Protein AF-A0A0Q4ET15-F1 (afdb_monomer)

Radius of gyration: 28.01 Å; Cα contacts (8 Å, |Δi|>4): 356; chains: 1; bounding box: 69×35×91 Å

pLDDT: mean 86.83, std 9.99, range [55.22, 97.38]

Nearest PDB structures (foldseek):
  7w5z-assembly1_h  TM=6.395E-01  e=3.425E-04  Tetrahymena thermophila

Foldseek 3Di:
DVQLVVQLVVVVVCLVLCDDPLVVVQVVCCVVVVDGDSVVSSVCSSCVRVVVVVVVVVVVVVVVVPPDDPVCPVVVVLVVLVVVLVVLLVLLVVLLVVLVVLVVVLVVDAAQDDDAAEAEAPDPCNVPPDFHKYKYWFWWDLVPKDWDWDDAPVDIDIWIKTFGHHNDPVGRARAEIEIDDPVRPPPNPGGDGDTAIAGKDWQPDDVVRVVVCVVVVHHHDPRHIYGYRHSCVVSVVSNSSSVVSNVVSVVSNVVSVVSVVVSVVVVVVVPDDPPCVVVVVVVPD

Structure (mmCIF, N/CA/C/O backbone):
data_AF-A0A0Q4ET15-F1
#
_entry.id   AF-A0A0Q4ET15-F1
#
loop_
_atom_site.group_PDB
_atom_site.id
_atom_site.type_symbol
_atom_site.label_atom_id
_atom_site.label_alt_id
_atom_site.label_comp_id
_atom_site.label_asym_id
_atom_site.label_entity_id
_atom_site.label_seq_id
_atom_site.pdbx_PDB_ins_code
_atom_site.Cartn_x
_atom_site.Cartn_y
_atom_site.Cartn_z
_atom_site.occupancy
_atom_site.B_iso_or_equiv
_atom_site.auth_seq_id
_atom_site.auth_comp_id
_atom_site.auth_asym_id
_atom_site.auth_atom_id
_atom_site.pdbx_PDB_model_num
ATOM 1 N N . MET A 1 1 ? 15.303 12.467 -16.051 1.00 73.75 1 MET A N 1
ATOM 2 C CA . MET A 1 1 ? 15.185 11.480 -14.955 1.00 73.75 1 MET A CA 1
ATOM 3 C C . MET A 1 1 ? 14.652 12.117 -13.681 1.00 73.75 1 MET A C 1
ATOM 5 O O . MET A 1 1 ? 13.665 11.605 -13.178 1.00 73.75 1 MET A O 1
ATOM 9 N N . LEU A 1 2 ? 15.195 13.257 -13.228 1.00 86.62 2 LEU A N 1
ATOM 10 C CA . LEU A 1 2 ? 14.681 13.975 -12.048 1.00 86.62 2 LEU A CA 1
ATOM 11 C C . LEU A 1 2 ? 13.168 14.273 -12.111 1.00 86.62 2 LEU A C 1
ATOM 13 O O . LEU A 1 2 ? 12.474 14.050 -11.132 1.00 86.62 2 LEU A O 1
ATOM 17 N N . TRP A 1 3 ? 12.646 14.686 -13.273 1.00 88.50 3 TRP A N 1
ATOM 18 C CA . TRP A 1 3 ? 11.208 14.942 -13.449 1.00 88.50 3 TRP A CA 1
ATOM 19 C C . TRP A 1 3 ? 10.331 13.719 -13.165 1.00 88.50 3 TRP A C 1
ATOM 21 O O . TRP A 1 3 ? 9.405 13.794 -12.371 1.00 88.50 3 TRP A O 1
ATOM 31 N N . VAL A 1 4 ? 10.643 12.578 -13.787 1.00 86.56 4 VAL A N 1
ATOM 32 C CA . VAL A 1 4 ? 9.876 11.338 -13.587 1.00 86.56 4 VAL A CA 1
ATOM 33 C C . VAL A 1 4 ? 9.949 10.906 -12.125 1.00 86.56 4 VAL A C 1
ATOM 35 O O . VAL A 1 4 ? 8.943 10.488 -11.571 1.00 86.56 4 VAL A O 1
ATOM 38 N N . LEU A 1 5 ? 11.111 11.062 -11.480 1.00 87.56 5 LEU A N 1
ATOM 39 C CA . LEU A 1 5 ? 11.251 10.794 -10.051 1.00 87.56 5 LEU A CA 1
ATOM 40 C C . LEU A 1 5 ? 10.344 11.707 -9.211 1.00 87.56 5 LEU A C 1
ATOM 42 O O . LEU A 1 5 ? 9.644 11.210 -8.337 1.00 87.56 5 LEU A O 1
ATOM 46 N N . ALA A 1 6 ? 10.317 13.009 -9.498 1.00 91.88 6 ALA A N 1
ATOM 47 C CA . ALA A 1 6 ? 9.463 13.965 -8.797 1.00 91.88 6 ALA A CA 1
ATOM 48 C C . ALA A 1 6 ? 7.968 13.646 -8.978 1.00 91.88 6 ALA A C 1
ATOM 50 O O . ALA A 1 6 ? 7.237 13.594 -7.994 1.00 91.88 6 ALA A O 1
ATOM 51 N N . VAL A 1 7 ? 7.532 13.351 -10.209 1.00 93.00 7 VAL A N 1
ATOM 52 C CA . V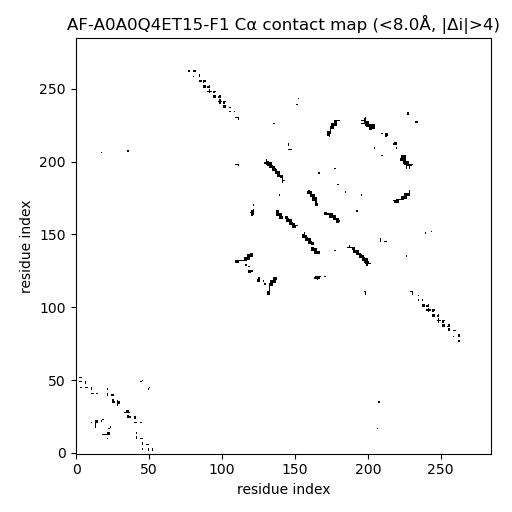AL A 1 7 ? 6.151 12.940 -10.520 1.00 93.00 7 VAL A CA 1
ATOM 53 C C . VAL A 1 7 ? 5.780 11.650 -9.784 1.00 93.00 7 VAL A C 1
ATOM 55 O O . VAL A 1 7 ? 4.716 11.575 -9.172 1.00 93.00 7 VAL A O 1
ATOM 58 N N . SER A 1 8 ? 6.665 10.651 -9.790 1.00 90.38 8 SER A N 1
ATOM 59 C CA . SER A 1 8 ? 6.452 9.397 -9.062 1.00 90.38 8 SER A CA 1
ATOM 60 C C . SER A 1 8 ? 6.332 9.615 -7.558 1.00 90.38 8 SER A C 1
ATOM 62 O O . SER A 1 8 ? 5.440 9.042 -6.944 1.00 90.38 8 SER A O 1
ATOM 64 N N . LEU A 1 9 ? 7.193 10.443 -6.957 1.00 93.31 9 LEU A N 1
ATOM 65 C CA . LEU A 1 9 ? 7.133 10.747 -5.524 1.00 93.31 9 LEU A CA 1
ATOM 66 C C . LEU A 1 9 ? 5.859 11.515 -5.157 1.00 93.31 9 LEU A C 1
ATOM 68 O O . LEU A 1 9 ? 5.243 11.212 -4.139 1.00 93.31 9 LEU A O 1
ATOM 72 N N . TYR A 1 10 ? 5.440 12.459 -6.000 1.00 96.06 10 TYR A N 1
ATOM 73 C CA . TYR A 1 10 ? 4.205 13.211 -5.801 1.00 96.06 10 TYR A CA 1
ATOM 74 C C . TYR A 1 10 ? 2.970 12.301 -5.818 1.00 96.06 10 TYR A C 1
ATOM 76 O O . TYR A 1 10 ? 2.193 12.296 -4.865 1.00 96.06 10 TYR A O 1
ATOM 84 N N . PHE A 1 11 ? 2.813 11.467 -6.851 1.00 96.06 11 PHE A N 1
ATOM 85 C CA . PHE A 1 11 ? 1.672 10.551 -6.914 1.00 96.06 11 PHE A CA 1
ATOM 86 C C . PHE A 1 11 ? 1.757 9.414 -5.900 1.00 96.06 11 PHE A C 1
ATOM 88 O O . PHE A 1 11 ? 0.724 8.873 -5.518 1.00 96.06 11 PHE A O 1
ATOM 95 N N . LEU A 1 12 ? 2.956 9.058 -5.433 1.00 92.12 12 LEU A N 1
ATOM 96 C CA . LEU A 1 12 ? 3.111 8.104 -4.339 1.00 92.12 12 LEU A CA 1
ATOM 97 C C . LEU A 1 12 ? 2.583 8.707 -3.034 1.00 92.12 12 LEU A C 1
ATOM 99 O O . LEU A 1 12 ? 1.894 8.023 -2.286 1.00 92.12 12 LEU A O 1
ATOM 103 N N . TRP A 1 13 ? 2.853 9.993 -2.795 1.00 93.69 13 TRP A N 1
ATOM 104 C CA . TRP A 1 13 ? 2.299 10.728 -1.661 1.00 93.69 13 TRP A CA 1
ATOM 105 C C . TRP A 1 13 ? 0.767 10.863 -1.741 1.00 93.69 13 TRP A C 1
ATOM 107 O O . TRP A 1 13 ? 0.096 10.579 -0.747 1.00 93.69 13 TRP A O 1
ATOM 117 N N . GLU A 1 14 ? 0.203 11.217 -2.908 1.00 94.00 14 GLU A N 1
ATOM 118 C CA . GLU A 1 14 ? -1.263 11.247 -3.102 1.00 94.00 14 GLU A CA 1
ATOM 119 C C . GLU A 1 14 ? -1.888 9.858 -2.905 1.00 94.00 14 GLU A C 1
ATOM 121 O O . GLU A 1 14 ? -2.959 9.743 -2.309 1.00 94.00 14 GLU A O 1
ATOM 126 N N . ALA A 1 15 ? -1.223 8.798 -3.381 1.00 90.06 15 ALA A N 1
ATOM 127 C CA . ALA A 1 15 ? -1.690 7.424 -3.227 1.00 90.06 15 ALA A CA 1
ATOM 128 C C . ALA A 1 15 ? -1.711 6.977 -1.761 1.00 90.06 15 ALA A C 1
ATOM 130 O O . ALA A 1 15 ? -2.674 6.338 -1.335 1.00 90.06 15 ALA A O 1
ATOM 131 N N . ASP A 1 16 ? -0.679 7.341 -0.996 1.00 87.25 16 ASP A N 1
ATOM 132 C CA . ASP A 1 16 ? -0.563 7.051 0.437 1.00 87.25 16 ASP A CA 1
ATOM 133 C C . ASP A 1 16 ? -1.649 7.766 1.257 1.00 87.25 16 ASP A C 1
ATOM 135 O O . ASP A 1 16 ? -2.298 7.157 2.106 1.00 87.25 16 ASP A O 1
ATOM 139 N N . HIS A 1 17 ? -1.923 9.036 0.947 1.00 86.19 17 HIS A N 1
ATOM 140 C CA . HIS A 1 17 ? -2.954 9.822 1.637 1.00 86.19 17 HIS A CA 1
ATOM 141 C C . HIS A 1 17 ? -4.360 9.605 1.070 1.00 86.19 17 HIS A C 1
ATOM 143 O O . HIS A 1 17 ? -5.339 10.054 1.668 1.00 86.19 17 HIS A O 1
ATOM 149 N N . TYR A 1 18 ? -4.464 8.910 -0.064 1.00 87.25 18 TYR A N 1
ATOM 150 C CA . TYR A 1 18 ? -5.691 8.711 -0.823 1.00 87.25 18 TYR A CA 1
ATOM 151 C C . TYR A 1 18 ? -6.414 10.043 -1.104 1.00 87.25 18 TYR A C 1
ATOM 153 O O . TYR A 1 18 ? -7.596 10.217 -0.797 1.00 87.25 18 TYR A O 1
ATOM 161 N N . THR A 1 19 ? -5.680 11.003 -1.674 1.00 90.31 19 THR A N 1
ATOM 162 C CA . THR A 1 19 ? -6.144 12.369 -1.978 1.00 90.31 19 THR A CA 1
ATOM 163 C C . THR A 1 19 ? -5.971 12.725 -3.459 1.00 90.31 19 THR A C 1
ATOM 165 O O . THR A 1 19 ? -5.421 11.952 -4.244 1.00 90.31 19 THR A O 1
ATOM 168 N N . GLY A 1 20 ? -6.475 13.901 -3.851 1.00 94.06 20 GLY A N 1
ATOM 169 C CA . GLY A 1 20 ? -6.159 14.530 -5.133 1.00 94.06 20 GLY A CA 1
ATOM 170 C C . GLY A 1 20 ? -6.628 13.750 -6.360 1.00 94.06 20 GLY A C 1
ATOM 171 O O . GLY A 1 20 ? -7.719 13.170 -6.380 1.00 94.06 20 GLY A O 1
ATOM 172 N N . LEU A 1 21 ? -5.796 13.762 -7.402 1.00 96.00 21 LEU A N 1
ATOM 173 C CA . LEU A 1 21 ? -6.112 13.126 -8.678 1.00 96.00 21 LEU A CA 1
ATOM 174 C C . LEU A 1 21 ? -6.050 11.599 -8.573 1.00 96.00 21 LEU A C 1
ATOM 176 O O . LEU A 1 21 ? -6.831 10.906 -9.228 1.00 96.00 21 LEU A O 1
ATOM 180 N N . TYR A 1 22 ? -5.167 11.072 -7.719 1.00 94.06 22 TYR A N 1
ATOM 181 C CA . TYR A 1 22 ? -5.129 9.645 -7.420 1.00 94.06 22 TYR A CA 1
ATOM 182 C C . TYR A 1 22 ? -6.462 9.145 -6.865 1.00 94.06 22 TYR A C 1
ATOM 184 O O . TYR A 1 22 ? -7.008 8.163 -7.373 1.00 94.06 22 TYR A O 1
ATOM 192 N N . ALA A 1 23 ? -6.994 9.831 -5.845 1.00 90.88 23 ALA A N 1
ATOM 193 C CA . ALA A 1 23 ? -8.290 9.497 -5.270 1.00 90.88 23 ALA A CA 1
ATOM 194 C C . ALA A 1 23 ? -9.366 9.532 -6.351 1.00 90.88 23 ALA A C 1
ATOM 196 O O . ALA A 1 23 ? -10.011 8.510 -6.553 1.00 90.88 23 ALA A O 1
ATOM 197 N N . PHE A 1 24 ? -9.466 10.637 -7.099 1.00 94.31 24 PHE A N 1
ATOM 198 C CA . PHE A 1 24 ? -10.449 10.821 -8.169 1.00 94.31 24 PHE A CA 1
ATOM 199 C C . PHE A 1 24 ? -10.455 9.673 -9.196 1.00 94.31 24 PHE A C 1
ATOM 201 O O . PHE A 1 24 ? -11.500 9.090 -9.481 1.00 94.31 24 PHE A O 1
ATOM 208 N N . LEU A 1 25 ? -9.289 9.290 -9.726 1.00 94.62 25 LEU A N 1
ATOM 209 C CA . LEU A 1 25 ? -9.206 8.183 -10.686 1.00 94.62 25 LEU A CA 1
ATOM 210 C C . LEU A 1 25 ? -9.512 6.827 -10.048 1.00 94.62 25 LEU A C 1
ATOM 212 O O . LEU A 1 25 ? -10.089 5.959 -10.702 1.00 94.62 25 LEU A O 1
ATOM 216 N N . ALA A 1 26 ? -9.131 6.628 -8.786 1.00 90.69 26 ALA A N 1
ATOM 217 C CA . ALA A 1 26 ? -9.459 5.411 -8.059 1.00 90.69 26 ALA A CA 1
ATOM 218 C C . ALA A 1 26 ? -10.975 5.265 -7.833 1.00 90.69 26 ALA A C 1
ATOM 220 O O . ALA A 1 26 ? -11.478 4.147 -7.929 1.00 90.69 26 ALA A O 1
ATOM 221 N N . GLU A 1 27 ? -11.704 6.356 -7.556 1.00 90.50 27 GLU A N 1
ATOM 222 C CA . GLU A 1 27 ? -13.178 6.324 -7.451 1.00 90.50 27 GLU A CA 1
ATOM 223 C C . GLU A 1 27 ? -13.800 6.048 -8.806 1.00 90.50 27 GLU A C 1
ATOM 225 O O . GLU A 1 27 ? -14.611 5.137 -8.913 1.00 90.50 27 GLU A O 1
ATOM 230 N N . TRP A 1 28 ? -13.357 6.758 -9.844 1.00 93.38 28 TRP A N 1
ATOM 231 C CA . TRP A 1 28 ? -13.864 6.535 -11.191 1.00 93.38 28 TRP A CA 1
ATOM 232 C C . TRP A 1 28 ? -13.685 5.072 -11.631 1.00 93.38 28 TRP A C 1
ATOM 234 O O . TRP A 1 28 ? -14.624 4.453 -12.125 1.00 93.38 28 TRP A O 1
ATOM 244 N N . GLN A 1 29 ? -12.515 4.468 -11.387 1.00 91.44 29 GLN A N 1
ATOM 245 C CA . GLN A 1 29 ? -12.303 3.042 -11.659 1.00 91.44 29 GLN A CA 1
ATOM 246 C C . GLN A 1 29 ? -13.238 2.149 -10.847 1.00 91.44 29 GLN A C 1
ATOM 248 O O . GLN A 1 29 ? -13.771 1.182 -11.381 1.00 91.44 29 GLN A O 1
ATOM 253 N N . PHE A 1 30 ? -13.430 2.451 -9.564 1.00 85.31 30 PHE A N 1
ATOM 254 C CA . PHE A 1 30 ? -14.305 1.659 -8.712 1.00 85.31 30 PHE A CA 1
ATOM 255 C C . PHE A 1 30 ? -15.762 1.727 -9.184 1.00 85.31 30 PHE A C 1
ATOM 257 O O . PHE A 1 30 ? -16.419 0.694 -9.259 1.00 85.31 30 PHE A O 1
ATOM 264 N N . GLU A 1 31 ? -16.244 2.909 -9.562 1.00 87.56 31 GLU A N 1
ATOM 265 C CA . GLU A 1 31 ? -17.599 3.116 -10.080 1.00 87.56 31 GLU A CA 1
ATOM 266 C C . GLU A 1 31 ? -17.820 2.410 -11.421 1.00 87.56 31 GLU A C 1
ATOM 268 O O . GLU A 1 31 ? -18.850 1.768 -11.612 1.00 87.56 31 GLU A O 1
ATOM 273 N N . GLN A 1 32 ? -16.848 2.475 -12.336 1.00 93.44 32 GLN A N 1
ATOM 274 C CA . GLN A 1 32 ? -16.996 1.904 -13.679 1.00 93.44 32 GLN A CA 1
ATOM 275 C C . GLN A 1 32 ? -16.680 0.405 -13.747 1.00 93.44 32 GLN A C 1
ATOM 277 O O . GLN A 1 32 ? -17.307 -0.331 -14.504 1.00 93.44 32 GLN A O 1
ATOM 282 N N . LEU A 1 33 ? -15.698 -0.070 -12.977 1.00 89.00 33 LEU A N 1
ATOM 283 C CA . LEU A 1 33 ? -15.166 -1.436 -13.079 1.00 89.00 33 LEU A CA 1
ATOM 284 C C . LEU A 1 33 ? -15.566 -2.324 -11.895 1.00 89.00 33 LEU A C 1
ATOM 286 O O . LEU A 1 33 ? -15.235 -3.512 -11.882 1.00 89.00 33 LEU A O 1
ATOM 290 N N . SER A 1 34 ? -16.221 -1.759 -10.872 1.00 81.62 34 SER A N 1
ATOM 291 C CA . SER A 1 34 ? -16.494 -2.418 -9.579 1.00 81.62 34 SER A CA 1
ATOM 292 C C . SER A 1 34 ? -15.235 -2.933 -8.860 1.00 81.62 34 SER A C 1
ATOM 294 O O . SER A 1 34 ? -15.321 -3.673 -7.881 1.00 81.62 34 SER A O 1
ATOM 296 N N . HIS A 1 35 ? -14.050 -2.562 -9.351 1.00 79.62 35 HIS A N 1
ATOM 297 C CA . HIS A 1 35 ? -12.749 -3.038 -8.900 1.00 79.62 35 HIS A CA 1
ATOM 298 C C . HIS A 1 35 ? -11.761 -1.878 -8.877 1.00 79.62 35 HIS A C 1
ATOM 300 O O . HIS A 1 35 ? -11.775 -1.000 -9.736 1.00 79.62 35 HIS A O 1
ATOM 306 N N . TYR A 1 36 ? -10.869 -1.902 -7.893 1.00 81.50 36 TYR A N 1
ATOM 307 C CA . TYR A 1 36 ? -9.827 -0.900 -7.720 1.00 81.50 36 TYR A CA 1
ATOM 308 C C . TYR A 1 36 ? -8.457 -1.511 -8.023 1.00 81.50 36 TYR A C 1
ATOM 310 O O . TYR A 1 36 ? -8.071 -2.508 -7.408 1.00 81.50 36 TYR A O 1
ATOM 318 N N . PHE A 1 37 ? -7.711 -0.888 -8.943 1.00 85.75 37 PHE A N 1
ATOM 319 C CA . PHE A 1 37 ? -6.380 -1.328 -9.364 1.00 85.75 37 PHE A CA 1
ATOM 320 C C . PHE A 1 37 ? -5.310 -0.282 -8.996 1.00 85.75 37 PHE A C 1
ATOM 322 O O . PHE A 1 37 ? -4.855 0.457 -9.869 1.00 85.75 37 PHE A O 1
ATOM 329 N N . PRO A 1 38 ? -4.849 -0.227 -7.728 1.00 86.12 38 PRO A N 1
ATOM 330 C CA . PRO A 1 38 ? -3.946 0.822 -7.239 1.00 86.12 38 PRO A CA 1
ATOM 331 C C . PRO A 1 38 ? -2.698 1.022 -8.107 1.00 86.12 38 PRO A C 1
ATOM 333 O O . PRO A 1 38 ? -2.330 2.144 -8.447 1.00 86.12 38 PRO A O 1
ATOM 336 N N . ILE A 1 39 ? -2.068 -0.087 -8.508 1.00 87.38 39 ILE A N 1
ATOM 337 C CA . ILE A 1 39 ? -0.846 -0.074 -9.320 1.00 87.38 39 ILE A CA 1
ATOM 338 C C . ILE A 1 39 ? -1.122 0.513 -10.705 1.00 87.38 39 ILE A C 1
ATOM 340 O O . ILE A 1 39 ? -0.314 1.289 -11.206 1.00 87.38 39 ILE A O 1
ATOM 344 N N . LEU A 1 40 ? -2.260 0.168 -11.314 1.00 87.75 40 LEU A N 1
ATOM 345 C CA . LEU A 1 40 ? -2.636 0.683 -12.626 1.00 87.75 40 LEU A CA 1
ATOM 346 C C . LEU A 1 40 ? -2.904 2.187 -12.557 1.00 87.75 40 LEU A C 1
ATOM 348 O O . LEU A 1 40 ? -2.383 2.923 -13.388 1.00 87.75 40 LEU A O 1
ATOM 352 N N . THR A 1 41 ? -3.648 2.649 -11.549 1.00 92.38 41 THR A N 1
ATOM 353 C CA . THR A 1 41 ? -3.923 4.080 -11.338 1.00 92.38 41 THR A CA 1
ATOM 354 C C . THR A 1 41 ? -2.634 4.869 -11.161 1.00 92.38 41 THR A C 1
ATOM 356 O O . THR A 1 41 ? -2.411 5.859 -11.856 1.00 92.38 41 THR A O 1
ATOM 359 N N . PHE A 1 42 ? -1.743 4.391 -10.288 1.00 93.25 42 PHE A N 1
ATOM 360 C CA . PHE A 1 42 ? -0.434 5.002 -10.085 1.00 93.25 42 PHE A CA 1
ATOM 361 C C . PHE A 1 42 ? 0.392 5.020 -11.380 1.00 93.25 42 PHE A C 1
ATOM 363 O O . PHE A 1 42 ? 0.912 6.063 -11.769 1.00 93.25 42 PHE A O 1
ATOM 370 N N . ALA A 1 43 ? 0.482 3.889 -12.088 1.00 90.25 43 ALA A N 1
ATOM 371 C CA . ALA A 1 43 ? 1.252 3.784 -13.323 1.00 90.25 43 ALA A CA 1
ATOM 372 C C . ALA A 1 43 ? 0.704 4.697 -14.427 1.00 90.25 43 ALA A C 1
ATOM 374 O O . ALA A 1 43 ? 1.485 5.372 -15.093 1.00 90.25 43 ALA A O 1
ATOM 375 N N . MET A 1 44 ? -0.619 4.766 -14.602 1.00 93.75 44 MET A N 1
ATOM 376 C CA . MET A 1 44 ? -1.258 5.663 -15.567 1.00 93.75 44 MET A CA 1
ATOM 377 C C . MET A 1 44 ? -0.926 7.125 -15.282 1.00 93.75 44 MET A C 1
ATOM 379 O O . MET A 1 44 ? -0.584 7.856 -16.207 1.00 93.75 44 MET A O 1
ATOM 383 N N . LEU A 1 45 ? -0.968 7.543 -14.015 1.00 95.19 45 LEU A N 1
ATOM 384 C CA . LEU A 1 45 ? -0.608 8.902 -13.615 1.00 95.19 45 LEU A CA 1
ATOM 385 C C . LEU A 1 45 ? 0.874 9.192 -13.864 1.00 95.19 45 LEU A C 1
ATOM 387 O O . LEU A 1 45 ? 1.221 10.177 -14.516 1.00 95.19 45 LEU A O 1
ATOM 391 N N . VAL A 1 46 ? 1.764 8.301 -13.432 1.00 92.69 46 VAL A N 1
ATOM 392 C CA . VAL A 1 46 ? 3.207 8.475 -13.640 1.00 92.69 46 VAL A CA 1
ATOM 393 C C . VAL A 1 46 ? 3.567 8.488 -15.125 1.00 92.69 46 VAL A C 1
ATOM 395 O O . VAL A 1 46 ? 4.387 9.300 -15.545 1.00 92.69 46 VAL A O 1
ATOM 398 N N . ILE A 1 47 ? 2.953 7.637 -15.947 1.00 90.62 47 ILE A N 1
ATOM 399 C CA . ILE A 1 47 ? 3.184 7.622 -17.396 1.00 90.62 47 ILE A CA 1
ATOM 400 C C . ILE A 1 47 ? 2.580 8.871 -18.044 1.00 90.62 47 ILE A C 1
ATOM 402 O O . ILE A 1 47 ? 3.262 9.541 -18.819 1.00 90.62 47 ILE A O 1
ATOM 406 N N . GLY A 1 48 ? 1.340 9.227 -17.709 1.00 94.31 48 GLY A N 1
ATOM 407 C CA . GLY A 1 48 ? 0.641 10.382 -18.272 1.00 94.31 48 GLY A CA 1
ATOM 408 C C . GLY A 1 48 ? 1.381 11.695 -18.025 1.00 94.31 48 GLY A C 1
ATOM 409 O O . GLY A 1 48 ? 1.614 12.452 -18.961 1.00 94.31 48 GLY A O 1
ATOM 410 N N . PHE A 1 49 ? 1.847 11.924 -16.797 1.00 94.56 49 PHE A N 1
ATOM 411 C CA . PHE A 1 49 ? 2.539 13.163 -16.415 1.00 94.56 49 PHE A CA 1
ATOM 412 C C . PHE A 1 49 ? 4.071 13.085 -16.548 1.00 94.56 49 PHE A C 1
ATOM 414 O O . PHE A 1 49 ? 4.753 14.106 -16.667 1.00 94.56 49 PHE A O 1
ATOM 421 N N . GLY A 1 50 ? 4.646 11.882 -16.557 1.00 89.62 50 GLY A N 1
ATOM 422 C CA . GLY A 1 50 ? 6.079 11.664 -16.766 1.00 89.62 50 GLY A CA 1
ATOM 423 C C . GLY A 1 50 ? 6.485 11.638 -18.242 1.00 89.62 50 GLY A C 1
ATOM 424 O O . GLY A 1 50 ? 7.606 12.035 -18.578 1.00 89.62 50 GLY A O 1
ATOM 425 N N . SER A 1 51 ? 5.588 11.203 -19.136 1.00 89.19 51 SER A N 1
ATOM 426 C CA . SER A 1 51 ? 5.879 11.045 -20.567 1.00 89.19 51 SER A CA 1
ATOM 427 C C . SER A 1 51 ? 6.161 12.347 -21.325 1.00 89.19 51 SER A C 1
ATOM 429 O O . SER A 1 51 ? 7.088 12.313 -22.139 1.00 89.19 51 SER A O 1
ATOM 431 N N . PRO A 1 52 ? 5.509 13.505 -21.068 1.00 89.75 52 PRO A N 1
ATOM 432 C CA . PRO A 1 52 ? 5.763 14.716 -21.850 1.00 89.75 52 PRO A CA 1
ATOM 433 C C . PRO A 1 52 ? 7.211 15.197 -21.716 1.00 89.75 52 PRO A C 1
ATOM 435 O O . PRO A 1 52 ? 7.860 15.527 -22.707 1.00 89.75 52 PRO A O 1
ATOM 438 N N . ALA A 1 53 ? 7.772 15.140 -20.504 1.00 84.12 53 ALA A N 1
ATOM 439 C CA . ALA A 1 53 ? 9.169 15.496 -20.267 1.00 84.12 53 ALA A CA 1
ATOM 440 C C . ALA A 1 53 ? 10.140 14.516 -20.943 1.00 84.12 53 ALA A C 1
ATOM 442 O O . ALA A 1 53 ? 11.159 14.925 -21.499 1.00 84.12 53 ALA A O 1
ATOM 443 N N . ALA A 1 54 ? 9.831 13.216 -20.922 1.00 80.62 54 ALA A N 1
ATOM 444 C CA . ALA A 1 54 ? 10.636 12.215 -21.616 1.00 80.62 54 ALA A CA 1
ATOM 445 C C . ALA A 1 54 ? 10.589 12.411 -23.142 1.00 80.62 54 ALA A C 1
ATOM 447 O O . ALA A 1 54 ? 11.618 12.292 -23.813 1.00 80.62 54 ALA A O 1
ATOM 448 N N . TRP A 1 55 ? 9.417 12.755 -23.678 1.00 87.12 55 TRP A N 1
ATOM 449 C CA . TRP A 1 55 ? 9.212 13.036 -25.093 1.00 87.12 55 TRP A CA 1
ATOM 450 C C . TRP A 1 55 ? 9.973 14.289 -25.542 1.00 87.12 55 TRP A C 1
ATOM 452 O O . TRP A 1 55 ? 10.739 14.205 -26.499 1.00 87.12 55 TRP A O 1
ATOM 462 N N . LEU A 1 56 ? 9.884 15.399 -24.800 1.00 85.31 56 LEU A N 1
ATOM 463 C CA . LEU A 1 56 ? 10.643 16.633 -25.059 1.00 85.31 56 LEU A CA 1
ATOM 464 C C . LEU A 1 56 ? 12.162 16.398 -25.079 1.00 85.31 56 LEU A C 1
ATOM 466 O O . LEU A 1 56 ? 12.862 16.870 -25.976 1.00 85.31 56 LEU A O 1
ATOM 470 N N . LEU A 1 57 ? 12.684 15.615 -24.128 1.00 82.00 57 LEU A N 1
ATOM 471 C CA . LEU A 1 57 ? 14.107 15.259 -24.093 1.00 82.00 57 LEU A CA 1
ATOM 472 C C . LEU A 1 57 ? 14.518 14.397 -25.293 1.00 82.00 57 LEU A C 1
ATOM 474 O O . LEU A 1 57 ? 15.626 14.543 -25.812 1.00 82.00 57 LEU A O 1
ATOM 478 N N . LYS A 1 58 ? 13.640 13.496 -25.744 1.00 81.00 58 LYS A N 1
ATOM 479 C CA . LYS A 1 58 ? 13.887 12.652 -26.918 1.00 81.00 58 LYS A CA 1
ATOM 480 C C . LYS A 1 58 ? 13.807 13.454 -28.218 1.00 81.00 58 LYS A C 1
ATOM 482 O O . LYS A 1 58 ? 14.607 13.201 -29.113 1.00 81.00 58 LYS A O 1
ATOM 487 N N . ALA A 1 59 ? 12.890 14.416 -28.305 1.00 82.44 59 ALA A N 1
ATOM 488 C CA . ALA A 1 59 ? 12.748 15.316 -29.445 1.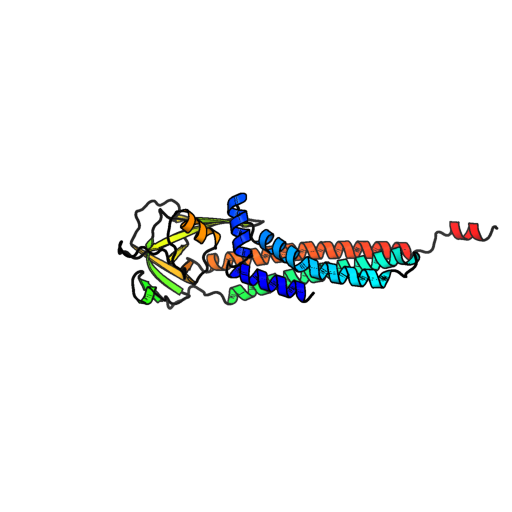00 82.44 59 ALA A CA 1
ATOM 489 C C . ALA A 1 59 ? 14.006 16.175 -29.633 1.00 8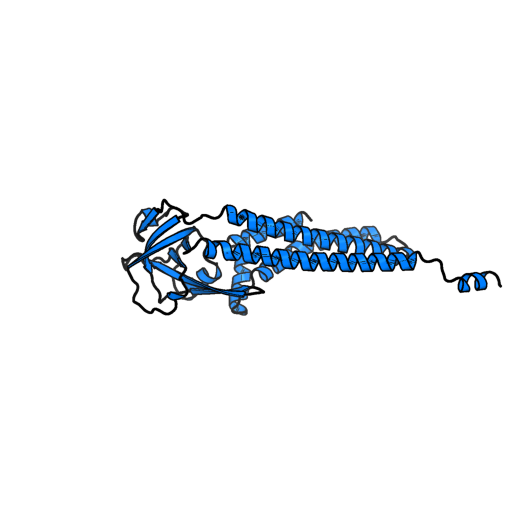2.44 59 ALA A C 1
ATOM 491 O O . ALA A 1 59 ? 14.556 16.196 -30.730 1.00 82.44 59 ALA A O 1
ATOM 492 N N . ARG A 1 60 ? 14.541 16.766 -28.552 1.00 81.56 60 ARG A N 1
ATOM 493 C CA . ARG A 1 60 ? 15.814 17.511 -28.600 1.00 81.56 60 ARG A CA 1
ATOM 494 C C . ARG A 1 60 ? 16.977 16.647 -29.091 1.00 81.56 60 ARG A C 1
ATOM 496 O O . ARG A 1 60 ? 17.645 17.000 -30.048 1.00 81.56 60 ARG A O 1
ATOM 503 N N . ARG A 1 61 ? 17.140 15.449 -28.522 1.00 78.56 61 ARG A N 1
ATOM 504 C CA . ARG A 1 61 ? 18.206 14.517 -28.937 1.00 78.56 61 ARG A CA 1
ATOM 505 C C . ARG A 1 61 ? 18.082 14.024 -30.380 1.00 78.56 61 ARG A C 1
ATOM 507 O O . ARG A 1 61 ? 19.074 13.571 -30.938 1.00 78.56 61 ARG A O 1
ATOM 514 N N . ARG A 1 62 ? 16.869 14.004 -30.944 1.00 76.44 62 ARG A N 1
ATOM 515 C CA . ARG A 1 62 ? 16.650 13.665 -32.357 1.00 76.44 62 ARG A CA 1
ATOM 516 C C . ARG A 1 62 ? 17.030 14.820 -33.272 1.00 76.44 62 ARG A C 1
ATOM 518 O O . ARG A 1 62 ? 17.630 14.549 -34.301 1.00 76.44 62 ARG A O 1
ATOM 525 N N . ALA A 1 63 ? 16.713 16.056 -32.890 1.00 76.12 63 ALA A N 1
ATOM 526 C CA . ALA A 1 63 ? 17.117 17.240 -33.644 1.00 76.12 63 ALA A CA 1
ATOM 527 C C . ALA A 1 63 ? 18.648 17.328 -33.768 1.00 76.12 63 ALA A C 1
ATOM 529 O O . ALA A 1 63 ? 19.154 17.571 -34.854 1.00 76.12 63 ALA A O 1
ATOM 530 N N . ASP A 1 64 ? 19.377 16.985 -32.703 1.00 72.75 64 ASP A N 1
ATOM 531 C CA . ASP A 1 64 ? 20.848 16.991 -32.699 1.00 72.75 64 ASP A CA 1
ATOM 532 C C . ASP A 1 64 ? 21.493 15.831 -33.498 1.00 72.75 64 ASP A C 1
ATOM 534 O O . ASP A 1 64 ? 22.715 15.747 -33.588 1.00 72.75 64 ASP A O 1
ATOM 538 N N . ARG A 1 65 ? 20.707 14.882 -34.034 1.00 65.94 65 ARG A N 1
ATOM 539 C CA . ARG A 1 65 ? 21.197 13.628 -34.654 1.00 65.94 65 ARG A CA 1
ATOM 540 C C . ARG A 1 65 ? 21.040 13.549 -36.176 1.00 65.94 65 ARG A C 1
ATOM 542 O O . ARG A 1 65 ? 21.330 12.494 -36.733 1.00 65.94 65 ARG A O 1
ATOM 549 N N . VAL A 1 66 ? 20.561 14.604 -36.833 1.00 63.47 66 VAL A N 1
ATOM 550 C CA . VAL A 1 66 ? 20.146 14.578 -38.250 1.00 63.47 66 VAL A CA 1
ATOM 551 C C . VAL A 1 66 ? 21.315 14.400 -39.247 1.00 63.47 66 VAL A C 1
ATOM 553 O O . VAL A 1 66 ? 21.065 13.982 -40.370 1.00 63.47 66 VAL A O 1
ATOM 556 N N . ASP A 1 67 ? 22.579 14.559 -38.836 1.00 60.97 67 ASP A N 1
ATOM 557 C CA . ASP A 1 67 ? 23.729 14.646 -39.764 1.00 60.97 67 ASP A CA 1
ATOM 558 C C . ASP A 1 67 ? 24.677 13.419 -39.827 1.00 60.97 67 ASP A C 1
ATOM 560 O O . ASP A 1 67 ? 25.857 13.574 -40.140 1.00 60.97 67 ASP A O 1
ATOM 564 N N . LEU A 1 68 ? 24.235 12.187 -39.526 1.00 58.91 68 LEU A N 1
ATOM 565 C CA . LEU A 1 68 ? 25.143 11.015 -39.476 1.00 58.91 68 LEU A CA 1
ATOM 566 C C . LEU A 1 68 ? 24.837 9.937 -40.551 1.00 58.91 68 LEU A C 1
ATOM 568 O O . LEU A 1 68 ? 23.688 9.508 -40.648 1.00 58.91 68 LEU A O 1
ATOM 572 N N . PRO A 1 69 ? 25.840 9.469 -41.337 1.00 57.34 69 PRO A N 1
ATOM 573 C CA . PRO A 1 69 ? 25.660 8.584 -42.506 1.00 57.34 69 PRO A CA 1
ATOM 574 C C . PRO A 1 69 ? 25.338 7.106 -42.179 1.00 57.34 69 PRO A C 1
ATOM 576 O O . PRO A 1 69 ? 25.705 6.594 -41.128 1.00 57.34 69 PRO A O 1
ATOM 579 N N . ASP A 1 70 ? 24.729 6.376 -43.124 1.00 59.84 70 ASP A N 1
ATOM 580 C CA . ASP A 1 70 ? 24.099 5.041 -42.966 1.00 59.84 70 ASP A CA 1
ATOM 581 C C . ASP A 1 70 ? 24.950 3.892 -42.373 1.00 59.84 70 ASP A C 1
ATOM 583 O O . ASP A 1 70 ? 24.389 2.941 -41.822 1.00 59.84 70 ASP A O 1
ATOM 587 N N . ARG A 1 71 ? 26.294 3.974 -42.367 1.00 55.22 71 ARG A N 1
ATOM 588 C CA . ARG A 1 71 ? 27.146 3.023 -41.607 1.00 55.22 71 ARG A CA 1
ATOM 589 C C . ARG A 1 71 ? 26.879 3.065 -40.090 1.00 55.22 71 ARG A C 1
ATOM 591 O O . ARG A 1 71 ? 27.207 2.116 -39.388 1.00 55.22 71 ARG A O 1
ATOM 598 N N . TYR A 1 72 ? 26.201 4.105 -39.600 1.00 60.25 72 TYR A N 1
ATOM 599 C CA . TYR A 1 72 ? 25.740 4.237 -38.217 1.00 60.25 72 TYR A CA 1
ATOM 600 C C . TYR A 1 72 ? 24.576 3.312 -37.828 1.00 60.25 72 TYR A C 1
ATOM 602 O O . TYR A 1 72 ? 24.251 3.256 -36.644 1.00 60.25 72 TYR A O 1
ATOM 610 N N . GLY A 1 73 ? 23.921 2.598 -38.752 1.00 68.81 73 GLY A N 1
ATOM 611 C CA . GLY A 1 73 ? 22.730 1.797 -38.427 1.00 68.81 73 GLY A CA 1
ATOM 612 C C . GLY A 1 73 ? 22.984 0.695 -37.388 1.00 68.81 73 GLY A C 1
ATOM 613 O O . GLY A 1 73 ? 22.234 0.565 -36.414 1.00 68.81 73 GLY A O 1
ATOM 614 N N . LEU A 1 74 ? 24.077 -0.056 -37.552 1.00 71.50 74 LEU A N 1
ATOM 615 C CA . LEU A 1 74 ? 24.435 -1.174 -36.672 1.00 71.50 74 LEU A CA 1
ATOM 616 C C . LEU A 1 74 ? 24.999 -0.672 -35.331 1.00 71.50 74 LEU A C 1
ATOM 618 O O . LEU A 1 74 ? 24.536 -1.093 -34.270 1.00 71.50 74 LEU A O 1
ATOM 622 N N . ASP A 1 75 ? 25.864 0.344 -35.354 1.00 75.69 75 ASP A N 1
ATOM 623 C CA . ASP A 1 75 ? 26.376 1.016 -34.149 1.00 75.69 75 ASP A CA 1
ATOM 624 C C . ASP A 1 75 ? 25.268 1.716 -33.341 1.00 75.69 75 ASP A C 1
ATOM 626 O O . ASP A 1 75 ? 25.242 1.695 -32.100 1.00 75.69 75 ASP A O 1
ATOM 630 N N . ALA A 1 76 ? 24.287 2.314 -34.020 1.00 74.88 76 ALA A N 1
ATOM 631 C CA . ALA A 1 76 ? 23.106 2.889 -33.387 1.00 74.88 76 ALA A CA 1
ATOM 632 C C . ALA A 1 76 ? 22.234 1.801 -32.744 1.00 74.88 76 ALA A C 1
ATOM 634 O O . ALA A 1 76 ? 21.719 2.008 -31.639 1.00 74.88 76 ALA A O 1
ATOM 635 N N . ALA A 1 77 ? 22.096 0.633 -33.377 1.00 75.50 77 ALA A N 1
ATOM 636 C CA . ALA A 1 77 ? 21.373 -0.505 -32.815 1.00 75.50 77 ALA A CA 1
ATOM 637 C C . ALA A 1 77 ? 22.091 -1.097 -31.588 1.00 75.50 77 ALA A C 1
ATOM 639 O O . ALA A 1 77 ? 21.451 -1.337 -30.556 1.00 75.50 77 ALA A O 1
ATOM 640 N N . VAL A 1 78 ? 23.419 -1.251 -31.642 1.00 80.50 78 VAL A N 1
ATOM 641 C CA . VAL A 1 78 ? 24.242 -1.729 -30.518 1.00 80.50 78 VAL A CA 1
ATOM 642 C C . VAL A 1 78 ? 24.185 -0.743 -29.352 1.00 80.50 78 VAL A C 1
ATOM 644 O O . VAL A 1 78 ? 23.873 -1.136 -28.225 1.00 80.50 78 VAL A O 1
ATOM 647 N N . SER A 1 79 ? 24.390 0.553 -29.596 1.00 80.56 79 SER A N 1
ATOM 648 C CA . SER A 1 79 ? 24.334 1.581 -28.545 1.00 80.56 79 SER A CA 1
ATOM 649 C C . SER A 1 79 ? 22.939 1.713 -27.920 1.00 80.56 79 SER A C 1
ATOM 651 O O . SER A 1 79 ? 22.811 1.847 -26.697 1.00 80.56 79 SER A O 1
ATOM 653 N N . THR A 1 80 ? 21.876 1.606 -28.722 1.00 81.25 80 THR A N 1
ATOM 654 C CA . THR A 1 80 ? 20.491 1.579 -28.224 1.00 81.25 80 THR A CA 1
ATOM 655 C C . THR A 1 80 ? 20.247 0.345 -27.362 1.00 81.25 80 THR A C 1
ATOM 657 O O . THR A 1 80 ? 19.695 0.464 -26.267 1.00 81.25 80 THR A O 1
ATOM 660 N N . SER A 1 81 ? 20.741 -0.817 -27.787 1.00 85.00 81 SER A N 1
ATOM 661 C CA . SER A 1 81 ? 20.651 -2.061 -27.020 1.00 85.00 81 SER A CA 1
ATOM 662 C C . SER A 1 81 ? 21.424 -1.983 -25.702 1.00 85.00 81 SER A C 1
ATOM 664 O O . SER A 1 81 ? 20.907 -2.379 -24.657 1.00 85.00 81 SER A O 1
ATOM 666 N N . MET A 1 82 ? 22.625 -1.396 -25.697 1.00 86.38 82 MET A N 1
ATOM 667 C CA . MET A 1 82 ? 23.403 -1.171 -24.475 1.00 86.38 82 MET A CA 1
ATOM 668 C C . MET A 1 82 ? 22.681 -0.240 -23.497 1.00 86.38 82 MET A C 1
ATOM 670 O O . MET A 1 82 ? 22.682 -0.507 -22.292 1.00 86.38 82 MET A O 1
ATOM 674 N N . ASN A 1 83 ? 22.052 0.825 -23.999 1.00 85.19 83 ASN A N 1
ATOM 675 C CA . ASN A 1 83 ? 21.265 1.747 -23.183 1.00 85.19 83 ASN A CA 1
ATOM 676 C C . ASN A 1 83 ? 20.001 1.085 -22.631 1.00 85.19 83 ASN A C 1
ATOM 678 O O . ASN A 1 83 ? 19.704 1.257 -21.450 1.00 85.19 83 ASN A O 1
ATOM 682 N N . PHE A 1 84 ? 19.295 0.290 -23.440 1.00 86.62 84 PHE A N 1
ATOM 683 C CA . PHE A 1 84 ? 18.125 -0.460 -22.985 1.00 86.62 84 PHE A CA 1
ATOM 684 C C . PHE A 1 84 ? 18.506 -1.475 -21.899 1.00 86.62 84 PHE A C 1
ATOM 686 O O . PHE A 1 84 ? 17.895 -1.486 -20.835 1.00 86.62 84 PHE A O 1
ATOM 693 N N . ARG A 1 85 ? 19.608 -2.213 -22.079 1.00 90.25 85 ARG A N 1
ATOM 694 C CA . ARG A 1 85 ? 20.154 -3.118 -21.056 1.00 90.25 85 ARG A CA 1
ATOM 695 C C . ARG A 1 85 ? 20.480 -2.385 -19.752 1.00 90.25 85 ARG A C 1
ATOM 697 O O . ARG A 1 85 ? 20.125 -2.857 -18.675 1.00 90.25 85 ARG A O 1
ATOM 704 N N . ARG A 1 86 ? 21.163 -1.234 -19.828 1.00 89.94 86 ARG A N 1
ATOM 705 C CA . ARG A 1 86 ? 21.457 -0.400 -18.646 1.00 89.94 86 ARG A CA 1
ATOM 706 C C . ARG A 1 86 ? 20.171 0.057 -17.961 1.00 89.94 86 ARG A C 1
ATOM 708 O O . ARG A 1 86 ? 20.110 0.023 -16.738 1.00 89.94 86 ARG A O 1
ATOM 715 N N . ALA A 1 87 ? 19.152 0.436 -18.732 1.00 87.56 87 ALA A N 1
ATOM 716 C CA . ALA A 1 87 ? 17.849 0.810 -18.197 1.00 87.56 87 ALA A CA 1
ATOM 717 C C . ALA A 1 87 ? 17.159 -0.367 -17.491 1.00 87.56 87 ALA A C 1
ATOM 719 O O . ALA A 1 87 ? 16.652 -0.176 -16.393 1.00 87.56 87 ALA A O 1
ATOM 720 N N . LEU A 1 88 ? 17.204 -1.581 -18.054 1.00 89.75 88 LEU A N 1
ATOM 721 C CA . LEU A 1 88 ? 16.654 -2.778 -17.411 1.00 89.75 88 LEU A CA 1
ATOM 722 C C . LEU A 1 88 ? 17.377 -3.115 -16.101 1.00 89.75 88 LEU A C 1
ATOM 724 O O . LEU A 1 88 ? 16.716 -3.353 -15.095 1.00 89.75 88 LEU A O 1
ATOM 728 N N . PHE A 1 89 ? 18.714 -3.083 -16.068 1.00 93.50 89 PHE A N 1
ATOM 729 C CA . PHE A 1 89 ? 19.457 -3.306 -14.820 1.00 93.50 89 PHE A CA 1
ATOM 730 C C . PHE A 1 89 ? 19.206 -2.209 -13.786 1.00 93.50 89 PHE A C 1
ATOM 732 O O . PHE A 1 89 ? 19.041 -2.516 -12.608 1.00 93.50 89 PHE A O 1
ATOM 739 N N . ALA A 1 90 ? 19.138 -0.944 -14.207 1.00 88.31 90 ALA A N 1
ATOM 740 C CA . ALA A 1 90 ? 18.791 0.159 -13.318 1.00 88.31 90 ALA A CA 1
ATOM 741 C C . ALA A 1 90 ? 17.368 0.001 -12.760 1.00 88.31 90 ALA A C 1
ATOM 743 O O . ALA A 1 90 ? 17.148 0.222 -11.572 1.00 88.31 90 ALA A O 1
ATOM 744 N N . PHE A 1 91 ? 16.417 -0.435 -13.589 1.00 87.94 91 PHE A N 1
ATOM 745 C CA . PHE A 1 91 ? 15.044 -0.703 -13.172 1.00 87.94 91 PHE A CA 1
ATOM 746 C C . PHE A 1 91 ? 14.971 -1.878 -12.189 1.00 87.94 91 PHE A C 1
ATOM 748 O O . PHE A 1 91 ? 14.382 -1.737 -11.121 1.00 87.94 91 PHE A O 1
ATOM 755 N N . ALA A 1 92 ? 15.645 -2.994 -12.484 1.00 92.94 92 ALA A N 1
ATOM 756 C CA . ALA A 1 92 ? 15.751 -4.136 -11.576 1.00 92.94 92 ALA A CA 1
ATOM 757 C C . ALA A 1 92 ? 16.394 -3.741 -10.235 1.00 92.94 92 ALA A C 1
ATOM 759 O O . ALA A 1 92 ? 15.880 -4.089 -9.175 1.00 92.94 92 ALA A O 1
ATOM 760 N N . GLY A 1 93 ? 17.480 -2.961 -10.268 1.00 91.88 93 GLY A N 1
ATOM 761 C CA . GLY A 1 93 ? 18.121 -2.418 -9.071 1.00 91.88 93 GLY A CA 1
ATOM 762 C C . GLY A 1 93 ? 17.190 -1.508 -8.266 1.00 91.88 93 GLY A C 1
ATOM 763 O O . GLY A 1 93 ? 17.127 -1.628 -7.045 1.00 91.88 93 GLY A O 1
ATOM 764 N N . GLY A 1 94 ? 16.413 -0.657 -8.942 1.00 88.06 94 GLY A N 1
ATOM 765 C CA . GLY A 1 94 ? 15.393 0.188 -8.319 1.00 88.06 94 GLY A CA 1
ATOM 766 C C . GLY A 1 94 ? 14.291 -0.618 -7.628 1.00 88.06 94 GLY A C 1
ATOM 767 O O . GLY A 1 94 ? 13.944 -0.316 -6.488 1.00 88.06 94 GLY A O 1
ATOM 768 N N . LEU A 1 95 ? 13.791 -1.679 -8.269 1.00 91.56 95 LEU A N 1
ATOM 769 C CA . LEU A 1 95 ? 12.799 -2.588 -7.683 1.00 91.56 95 LEU A CA 1
ATOM 770 C C . LEU A 1 95 ? 13.351 -3.325 -6.453 1.00 91.56 95 LEU A C 1
ATOM 772 O O . LEU A 1 95 ? 12.677 -3.385 -5.425 1.00 91.56 95 LEU A O 1
ATOM 776 N N . THR A 1 96 ? 14.590 -3.822 -6.518 1.00 96.88 96 THR A N 1
ATOM 777 C CA . THR A 1 96 ? 15.269 -4.440 -5.367 1.00 96.88 96 THR A CA 1
ATOM 778 C C . THR A 1 96 ? 15.448 -3.442 -4.223 1.00 96.88 96 THR A C 1
ATOM 780 O O . THR A 1 96 ? 15.146 -3.760 -3.074 1.00 96.88 96 THR A O 1
ATOM 783 N N . GLY A 1 97 ? 15.884 -2.215 -4.524 1.00 93.38 97 GLY A N 1
ATOM 784 C CA . GLY A 1 97 ? 15.997 -1.140 -3.538 1.00 93.38 97 GLY A CA 1
ATOM 785 C C . GLY A 1 97 ? 14.655 -0.826 -2.873 1.00 93.38 97 GLY A C 1
ATOM 786 O O . GLY A 1 97 ? 14.578 -0.771 -1.648 1.00 93.38 97 GLY A O 1
ATOM 787 N N . ALA A 1 98 ? 13.580 -0.709 -3.657 1.00 90.25 98 ALA A N 1
ATOM 788 C CA . ALA A 1 98 ? 12.229 -0.495 -3.145 1.00 90.25 98 ALA A CA 1
ATOM 789 C C . ALA A 1 98 ? 11.750 -1.654 -2.252 1.00 90.25 98 ALA A C 1
ATOM 791 O O . ALA A 1 98 ? 11.140 -1.412 -1.208 1.00 90.25 98 ALA A O 1
ATOM 792 N N . ALA A 1 99 ? 12.065 -2.904 -2.608 1.00 94.94 99 ALA A N 1
ATOM 793 C CA . ALA A 1 99 ? 11.754 -4.063 -1.776 1.00 94.94 99 ALA A CA 1
ATOM 794 C C . ALA A 1 99 ? 12.473 -3.999 -0.419 1.00 94.94 99 ALA A C 1
ATOM 796 O O . ALA A 1 99 ? 11.843 -4.195 0.619 1.00 94.94 99 ALA A O 1
ATOM 797 N N . ILE A 1 100 ? 13.768 -3.661 -0.412 1.00 97.31 100 ILE A N 1
ATOM 798 C CA . ILE A 1 100 ? 14.557 -3.496 0.819 1.00 97.31 100 ILE A CA 1
ATOM 799 C C . ILE A 1 100 ? 13.988 -2.364 1.676 1.00 97.31 100 ILE A C 1
ATOM 801 O O . ILE A 1 100 ? 13.759 -2.567 2.865 1.00 97.31 100 ILE A O 1
ATOM 805 N N . VAL A 1 101 ? 13.706 -1.198 1.086 1.00 95.00 101 VAL A N 1
ATOM 806 C CA . VAL A 1 101 ? 13.089 -0.065 1.797 1.00 95.00 101 VAL A CA 1
ATOM 807 C C . VAL A 1 101 ? 11.750 -0.474 2.409 1.00 95.00 101 VAL A C 1
ATOM 809 O O . VAL A 1 101 ? 11.512 -0.194 3.580 1.00 95.00 101 VAL A O 1
ATOM 812 N N . THR A 1 102 ? 10.911 -1.202 1.668 1.00 93.44 102 THR A N 1
ATOM 813 C CA . THR A 1 102 ? 9.624 -1.717 2.165 1.00 93.44 102 THR A CA 1
ATOM 814 C C . THR A 1 102 ? 9.818 -2.649 3.363 1.00 93.44 102 THR A C 1
ATOM 816 O O . THR A 1 102 ? 9.102 -2.537 4.356 1.00 93.44 102 THR A O 1
ATOM 819 N N . LEU A 1 103 ? 10.809 -3.545 3.314 1.00 96.06 103 LEU A N 1
ATOM 820 C CA . LEU A 1 103 ? 11.128 -4.444 4.426 1.00 96.06 103 LEU A CA 1
ATOM 821 C C . LEU A 1 103 ? 11.663 -3.690 5.645 1.00 96.06 103 LEU A C 1
ATOM 823 O O . LEU A 1 103 ? 11.207 -3.945 6.761 1.00 96.06 103 LEU A O 1
ATOM 827 N N . LEU A 1 104 ? 12.580 -2.742 5.447 1.00 96.62 104 LEU A N 1
ATOM 828 C CA . LEU A 1 104 ? 13.105 -1.894 6.518 1.00 96.62 104 LEU A CA 1
ATOM 829 C C . LEU A 1 104 ? 11.996 -1.048 7.149 1.00 96.62 104 LEU A C 1
ATOM 831 O O . LEU A 1 104 ? 11.957 -0.913 8.370 1.00 96.62 104 LEU A O 1
ATOM 835 N N . TRP A 1 105 ? 11.038 -0.568 6.354 1.00 93.62 105 TRP A N 1
ATOM 836 C CA . TRP A 1 105 ? 9.862 0.139 6.856 1.00 93.62 105 TRP A CA 1
ATOM 837 C C . TRP A 1 105 ? 9.034 -0.723 7.815 1.00 93.62 105 TRP A C 1
ATOM 839 O O . TRP A 1 105 ? 8.530 -0.235 8.820 1.00 93.62 105 TRP A O 1
ATOM 849 N N . THR A 1 106 ? 8.958 -2.042 7.608 1.00 95.12 106 THR A N 1
ATOM 850 C CA . THR A 1 106 ? 8.254 -2.914 8.569 1.00 95.12 106 THR A CA 1
ATOM 851 C C . THR A 1 106 ? 8.892 -2.929 9.960 1.00 95.12 106 THR A C 1
ATOM 853 O O . THR A 1 106 ? 8.241 -3.310 10.936 1.00 95.12 106 THR A O 1
ATOM 856 N N . LEU A 1 107 ? 10.158 -2.524 10.091 1.00 95.19 107 LEU A N 1
ATOM 857 C CA . LEU A 1 107 ? 10.838 -2.431 11.380 1.00 95.19 107 LEU A CA 1
ATOM 858 C C . LEU A 1 107 ? 10.370 -1.218 12.194 1.00 95.19 107 LEU A C 1
ATOM 860 O O . LEU A 1 107 ? 10.415 -1.296 13.419 1.00 95.19 107 LEU A O 1
ATOM 864 N N . THR A 1 108 ? 9.869 -0.161 11.544 1.00 94.56 108 THR A N 1
ATOM 865 C CA . THR A 1 108 ? 9.335 1.042 12.210 1.00 94.56 108 THR A CA 1
ATOM 866 C C . THR A 1 108 ? 7.880 0.878 12.652 1.00 94.56 108 THR A C 1
ATOM 868 O O . THR A 1 108 ? 7.401 1.638 13.493 1.00 94.56 108 THR A O 1
ATOM 871 N N . LEU A 1 109 ? 7.172 -0.132 12.128 1.00 93.25 109 LEU A N 1
ATOM 872 C CA . LEU A 1 109 ? 5.786 -0.402 12.505 1.00 93.25 109 LEU A CA 1
ATOM 873 C C . LEU A 1 109 ? 5.676 -0.827 13.980 1.00 93.25 109 LEU A C 1
ATOM 875 O O . LEU A 1 109 ? 6.483 -1.655 14.432 1.00 93.25 109 LEU A O 1
ATOM 879 N N . PRO A 1 110 ? 4.647 -0.349 14.711 1.00 93.12 110 PRO A N 1
ATOM 880 C CA . PRO A 1 110 ? 4.440 -0.727 16.103 1.00 93.12 110 PRO A CA 1
ATOM 881 C C . PRO A 1 110 ? 4.305 -2.246 16.274 1.00 93.12 110 PRO A C 1
ATOM 883 O O . PRO A 1 110 ? 3.907 -2.964 15.352 1.00 93.12 110 PRO A O 1
ATOM 886 N N . ARG A 1 111 ? 4.647 -2.732 17.470 1.00 92.31 111 ARG A N 1
ATOM 887 C CA . ARG A 1 111 ? 4.515 -4.141 17.869 1.00 92.31 111 ARG A CA 1
ATOM 888 C C . ARG A 1 111 ? 3.571 -4.259 19.052 1.00 92.31 111 ARG A C 1
ATOM 890 O O . ARG A 1 111 ? 3.606 -3.396 19.925 1.00 92.31 111 ARG A O 1
ATOM 897 N N . ILE A 1 112 ? 2.788 -5.331 19.131 1.00 88.00 112 ILE A N 1
ATOM 898 C CA . ILE A 1 112 ? 1.934 -5.628 20.287 1.00 88.00 112 ILE A CA 1
ATOM 899 C C . ILE A 1 112 ? 2.823 -6.071 21.451 1.00 88.00 112 ILE A C 1
ATOM 901 O O . ILE A 1 112 ? 3.101 -7.254 21.639 1.00 88.00 112 ILE A O 1
ATOM 905 N N . ALA A 1 113 ? 3.236 -5.109 22.270 1.00 88.19 113 ALA A N 1
ATOM 906 C CA . ALA A 1 113 ? 3.966 -5.335 23.511 1.00 88.19 113 ALA A CA 1
ATOM 907 C C . ALA A 1 113 ? 3.295 -4.580 24.676 1.00 88.19 113 ALA A C 1
ATOM 909 O O . ALA A 1 113 ? 2.624 -3.573 24.444 1.00 88.19 113 ALA A O 1
ATOM 910 N N . PRO A 1 114 ? 3.411 -5.064 25.926 1.00 85.81 114 PRO A N 1
ATOM 911 C CA . PRO A 1 114 ? 3.075 -4.271 27.107 1.00 85.81 114 PRO A CA 1
ATOM 912 C C . PRO A 1 114 ? 3.995 -3.039 27.229 1.00 85.81 114 PRO A C 1
ATOM 914 O O . PRO A 1 114 ? 5.153 -3.130 26.816 1.00 85.81 114 PRO A O 1
ATOM 917 N N . PRO A 1 115 ? 3.543 -1.925 27.837 1.00 86.56 115 PRO A N 1
ATOM 918 C CA . PRO A 1 115 ? 2.214 -1.674 28.407 1.00 86.56 115 PRO A CA 1
ATOM 919 C C . PRO A 1 115 ? 1.154 -1.329 27.345 1.00 86.56 115 PRO A C 1
ATOM 921 O O . PRO A 1 115 ? 1.463 -0.781 26.292 1.00 86.56 115 PRO A O 1
ATOM 924 N N . ARG A 1 116 ? -0.117 -1.643 27.633 1.00 89.94 116 ARG A N 1
ATOM 925 C CA . ARG A 1 116 ? -1.255 -1.402 26.725 1.00 89.94 116 ARG A CA 1
ATOM 926 C C . ARG A 1 116 ? -2.180 -0.347 27.318 1.00 89.94 116 ARG A C 1
ATOM 928 O O . ARG A 1 116 ? -2.681 -0.539 28.425 1.00 89.94 116 ARG A O 1
ATOM 935 N N . ALA A 1 117 ? -2.447 0.728 26.581 1.00 93.00 117 ALA A N 1
ATOM 936 C CA . ALA A 1 117 ? -3.430 1.721 27.008 1.00 93.00 117 ALA A CA 1
ATOM 937 C C . ALA A 1 117 ? -4.852 1.165 26.844 1.00 93.00 117 ALA A C 1
ATOM 939 O O . ALA A 1 117 ? -5.166 0.550 25.826 1.00 93.00 117 ALA A O 1
ATOM 940 N N . VAL A 1 118 ? -5.726 1.366 27.830 1.00 95.06 118 VAL A N 1
ATOM 941 C CA . VAL A 1 118 ? -7.137 0.966 27.735 1.00 95.06 118 VAL A CA 1
ATOM 942 C C . VAL A 1 118 ? -7.951 2.184 27.326 1.00 95.06 118 VAL A C 1
ATOM 944 O O . VAL A 1 118 ? -7.995 3.160 28.065 1.00 95.06 118 VAL A O 1
ATOM 947 N N . VAL A 1 119 ? -8.601 2.127 26.164 1.00 94.81 119 VAL A N 1
ATOM 948 C CA . VAL A 1 119 ? -9.418 3.226 25.637 1.00 94.81 119 VAL A CA 1
ATOM 949 C C . VAL A 1 119 ? -10.866 2.765 25.546 1.00 94.81 119 VAL A C 1
ATOM 951 O O . VAL A 1 119 ? -11.207 1.901 24.739 1.00 94.81 119 VAL A O 1
ATOM 954 N N . SER A 1 120 ? -11.731 3.357 26.364 1.00 94.12 120 SER A N 1
ATOM 955 C CA . SER A 1 120 ? -13.179 3.158 26.265 1.00 94.12 120 SER A CA 1
ATOM 956 C C . SER A 1 120 ? -13.768 4.123 25.242 1.00 94.12 120 SER A C 1
ATOM 958 O O . SER A 1 120 ? -13.576 5.337 25.346 1.00 94.12 120 SER A O 1
ATOM 960 N N . ILE A 1 121 ? -14.488 3.607 24.252 1.00 92.62 121 ILE A N 1
ATOM 961 C CA . ILE A 1 121 ? -15.094 4.427 23.200 1.00 92.62 121 ILE A CA 1
ATOM 962 C C . ILE A 1 121 ? -16.247 5.237 23.798 1.00 92.62 121 ILE A C 1
ATOM 964 O O . ILE A 1 121 ? -17.059 4.709 24.556 1.00 92.62 121 ILE A O 1
ATOM 968 N N . GLY A 1 122 ? -16.274 6.534 23.488 1.00 88.94 122 GLY A N 1
ATOM 969 C CA . GLY A 1 122 ? -17.149 7.522 24.129 1.00 88.94 122 GLY A CA 1
ATOM 970 C C . GLY A 1 122 ? -16.498 8.267 25.303 1.00 88.94 122 GLY A C 1
ATOM 971 O O . GLY A 1 122 ? -17.039 9.269 25.758 1.00 88.94 122 GLY A O 1
ATOM 972 N N . SER A 1 123 ? -15.320 7.840 25.775 1.00 90.62 123 SER A N 1
ATOM 973 C CA . SER A 1 123 ? -14.557 8.592 26.783 1.00 90.62 123 SER A CA 1
ATOM 974 C C . SER A 1 123 ? -13.817 9.794 26.182 1.00 90.62 123 SER A C 1
ATOM 976 O O . SER A 1 123 ? -13.581 9.866 24.976 1.00 90.62 123 SER A O 1
ATOM 978 N N . VAL A 1 124 ? -13.355 10.714 27.034 1.00 87.50 124 VAL A N 1
ATOM 979 C CA . VAL A 1 124 ? -12.514 11.853 26.613 1.00 87.50 124 VAL A CA 1
ATOM 980 C C . VAL A 1 124 ? -11.227 11.379 25.922 1.00 87.50 124 VAL A C 1
ATOM 982 O O . VAL A 1 124 ? -10.814 11.965 24.924 1.00 87.50 124 VAL A O 1
ATOM 985 N N . GLN A 1 125 ? -10.635 10.270 26.382 1.00 89.12 125 GLN A N 1
ATOM 986 C CA . GLN A 1 125 ? -9.437 9.678 25.771 1.00 89.12 125 GLN A CA 1
ATOM 987 C C . GLN A 1 125 ? -9.695 9.158 24.347 1.00 89.12 125 GLN A C 1
ATOM 989 O O . GLN A 1 125 ? -8.787 9.151 23.520 1.00 89.12 125 GLN A O 1
ATOM 994 N N . ALA A 1 126 ? -10.937 8.790 24.018 1.00 90.25 126 ALA A N 1
ATOM 995 C CA . ALA A 1 126 ? -11.329 8.407 22.662 1.00 90.25 126 ALA A CA 1
ATOM 996 C C . ALA A 1 126 ? -11.459 9.608 21.696 1.00 90.25 126 ALA A C 1
ATOM 998 O O . ALA A 1 126 ? -11.725 9.432 20.513 1.00 90.25 126 ALA A O 1
ATOM 999 N N . LYS A 1 127 ? -11.238 10.855 22.128 1.00 89.69 127 LYS A N 1
ATOM 1000 C CA . LYS A 1 127 ? -11.119 11.970 21.170 1.00 89.69 127 LYS A CA 1
ATOM 1001 C C . LYS A 1 127 ? -9.752 12.000 20.485 1.00 89.69 127 LYS A C 1
ATOM 1003 O O . LYS A 1 127 ? -9.667 12.399 19.324 1.00 89.69 127 LYS A O 1
ATOM 1008 N N . ALA A 1 128 ? -8.706 11.562 21.181 1.00 93.00 128 ALA A N 1
ATOM 1009 C CA . ALA A 1 128 ? -7.331 11.503 20.693 1.00 93.00 128 ALA A CA 1
ATOM 1010 C C . ALA A 1 128 ? -6.609 10.309 21.350 1.00 93.00 128 ALA A C 1
ATOM 1012 O O . ALA A 1 128 ? -5.825 10.495 22.281 1.00 93.00 128 ALA A O 1
ATOM 1013 N N . PRO A 1 129 ? -6.912 9.071 20.917 1.00 94.25 129 PRO A N 1
ATOM 1014 C CA . PRO A 1 129 ? -6.368 7.874 21.541 1.00 94.25 129 PRO A CA 1
ATOM 1015 C C . PRO A 1 129 ? -4.854 7.760 21.294 1.00 94.25 129 PRO A C 1
ATOM 1017 O O . PRO A 1 129 ? -4.380 8.155 20.221 1.00 94.25 129 PRO A O 1
ATOM 1020 N N . PRO A 1 130 ? -4.089 7.175 22.234 1.00 94.31 130 PRO A N 1
ATOM 1021 C CA . PRO A 1 130 ? -2.692 6.841 21.988 1.00 94.31 130 PRO A CA 1
ATOM 1022 C C . PRO A 1 130 ? -2.582 5.841 20.828 1.00 94.31 130 PRO A C 1
ATOM 1024 O O . PRO A 1 130 ? -3.360 4.890 20.736 1.00 94.31 130 PRO A O 1
ATOM 1027 N N . LEU A 1 131 ? -1.619 6.063 19.932 1.00 94.69 131 LEU A N 1
ATOM 1028 C CA . LEU A 1 131 ? -1.305 5.132 18.845 1.00 94.69 131 LEU A CA 1
ATOM 1029 C C . LEU A 1 131 ? -0.433 3.983 19.365 1.00 94.69 131 LEU A C 1
ATOM 1031 O O . LEU A 1 131 ? 0.323 4.157 20.320 1.00 94.69 131 LEU A O 1
ATOM 1035 N N . GLY A 1 132 ? -0.503 2.822 18.713 1.00 94.75 132 GLY A N 1
ATOM 1036 C CA . GLY A 1 132 ? 0.267 1.639 19.103 1.00 94.75 132 GLY A CA 1
ATOM 1037 C C . GLY A 1 132 ? -0.548 0.630 19.925 1.00 94.75 132 GLY A C 1
ATOM 1038 O O . GLY A 1 132 ? -1.734 0.449 19.648 1.00 94.75 132 GLY A O 1
ATOM 1039 N N . PRO A 1 133 ? 0.062 -0.095 20.881 1.00 96.19 133 PRO A N 1
ATOM 1040 C CA . PRO A 1 133 ? -0.609 -1.165 21.622 1.00 96.19 133 PRO A CA 1
ATOM 1041 C C . PRO A 1 133 ? -1.729 -0.645 22.528 1.00 96.19 133 PRO A C 1
ATOM 1043 O O . PRO A 1 133 ? -1.477 0.017 23.538 1.00 96.19 133 PRO A O 1
ATOM 1046 N N . VAL A 1 134 ? -2.975 -0.994 22.209 1.00 96.50 134 VAL A N 1
ATOM 1047 C CA . VAL A 1 134 ? -4.141 -0.589 23.004 1.00 96.50 134 VAL A CA 1
ATOM 1048 C C . VAL A 1 134 ? -5.137 -1.727 23.191 1.00 96.50 134 VAL A C 1
ATOM 1050 O O . VAL A 1 134 ? -5.187 -2.682 22.413 1.00 96.50 134 VAL A O 1
ATOM 1053 N N . THR A 1 135 ? -5.975 -1.583 24.212 1.00 96.31 135 THR A N 1
ATOM 1054 C CA . THR A 1 135 ? -7.214 -2.336 24.383 1.00 96.31 135 THR A CA 1
ATOM 1055 C C . THR A 1 135 ? -8.390 -1.382 24.207 1.00 96.31 135 THR A C 1
ATOM 1057 O O . THR A 1 135 ? -8.634 -0.538 25.068 1.00 96.31 135 THR A O 1
ATOM 1060 N N . LEU A 1 136 ? -9.117 -1.509 23.099 1.00 95.38 136 LEU A N 1
ATOM 1061 C CA . LEU A 1 136 ? -10.364 -0.788 22.872 1.00 95.38 136 LEU A CA 1
ATOM 1062 C C . LEU A 1 136 ? -11.512 -1.482 23.604 1.00 95.38 136 LEU A C 1
ATOM 1064 O O . LEU A 1 136 ? -11.656 -2.703 23.519 1.00 95.38 136 LEU A O 1
ATOM 1068 N N . ARG A 1 137 ? -12.348 -0.697 24.285 1.00 95.38 137 ARG A N 1
ATOM 1069 C CA . ARG A 1 137 ? -13.607 -1.159 24.877 1.00 95.38 137 ARG A CA 1
ATOM 1070 C C . ARG A 1 137 ? -14.778 -0.464 24.208 1.00 95.38 137 ARG A C 1
ATOM 1072 O O . ARG A 1 137 ? -14.840 0.765 24.194 1.00 95.38 137 ARG A O 1
ATOM 1079 N N . GLY A 1 138 ? -15.715 -1.238 23.681 1.00 93.19 138 GLY A N 1
ATOM 1080 C CA . GLY A 1 138 ? -16.911 -0.699 23.048 1.00 93.19 138 GLY A CA 1
ATOM 1081 C C . GLY A 1 138 ? -17.782 -1.785 22.451 1.00 93.19 138 GLY A C 1
ATOM 1082 O O . GLY A 1 138 ? -17.578 -2.974 22.692 1.00 93.19 138 GLY A O 1
ATOM 1083 N N . ARG A 1 139 ? -18.778 -1.365 21.678 1.00 92.56 139 ARG A N 1
ATOM 1084 C CA . ARG A 1 139 ? -19.755 -2.260 21.069 1.00 92.56 139 ARG A CA 1
ATOM 1085 C C . ARG A 1 139 ? -19.413 -2.475 19.596 1.00 92.56 139 ARG A C 1
ATOM 1087 O O . ARG A 1 139 ? -19.464 -1.531 18.811 1.00 92.56 139 ARG A O 1
ATOM 1094 N N . ILE A 1 140 ? -19.056 -3.704 19.222 1.00 92.19 140 ILE A N 1
ATOM 1095 C CA . ILE A 1 140 ? -18.708 -4.055 17.833 1.00 92.19 140 ILE A CA 1
ATOM 1096 C C . ILE A 1 140 ? -19.989 -4.329 17.044 1.00 92.19 140 ILE A C 1
ATOM 1098 O O . ILE A 1 140 ? -20.794 -5.168 17.446 1.00 92.19 140 ILE A O 1
ATOM 1102 N N . ILE A 1 141 ? -20.184 -3.656 15.909 1.00 90.94 141 ILE A N 1
ATOM 1103 C CA . ILE A 1 141 ? -21.372 -3.843 15.064 1.00 90.94 141 ILE A CA 1
ATOM 1104 C C . ILE A 1 141 ? -21.053 -4.834 13.933 1.00 90.94 141 ILE A C 1
ATOM 1106 O O . ILE A 1 141 ? -20.689 -4.442 12.826 1.00 90.94 141 ILE A O 1
ATOM 1110 N N . PHE A 1 142 ? -21.221 -6.132 14.196 1.00 90.06 142 PHE A N 1
ATOM 1111 C CA . PHE A 1 142 ? -20.948 -7.205 13.223 1.00 90.06 142 PHE A CA 1
ATOM 1112 C C . PHE A 1 142 ? -21.865 -7.199 11.989 1.00 90.06 142 PHE A C 1
ATOM 1114 O O . PHE A 1 142 ? -21.529 -7.800 10.976 1.00 90.06 142 PHE A O 1
ATOM 1121 N N . THR A 1 143 ? -23.006 -6.506 12.042 1.00 87.94 143 THR A N 1
ATOM 1122 C CA . THR A 1 143 ? -23.904 -6.340 10.886 1.00 87.94 143 THR A CA 1
ATOM 1123 C C . THR A 1 143 ? -23.386 -5.324 9.871 1.00 87.94 143 THR A C 1
ATOM 1125 O O . THR A 1 143 ? -23.836 -5.318 8.731 1.00 87.94 143 THR A O 1
ATOM 1128 N N . ARG A 1 144 ? -22.429 -4.475 10.262 1.00 89.06 144 ARG A N 1
ATOM 1129 C CA . ARG A 1 144 ? -21.833 -3.439 9.413 1.00 89.06 144 ARG A CA 1
ATOM 1130 C C . ARG A 1 144 ? -20.387 -3.797 9.102 1.00 89.06 144 ARG A C 1
ATOM 1132 O O . ARG A 1 144 ? -19.491 -3.038 9.429 1.00 89.06 144 ARG A O 1
ATOM 1139 N N . THR A 1 145 ? -20.135 -4.979 8.548 1.00 90.69 145 THR A N 1
ATOM 1140 C CA . THR A 1 145 ? -18.770 -5.386 8.183 1.00 90.69 145 THR A CA 1
ATOM 1141 C C . THR A 1 145 ? -18.451 -5.034 6.746 1.00 90.69 145 THR A C 1
ATOM 1143 O O . THR A 1 145 ? -19.225 -5.351 5.846 1.00 90.69 145 THR A O 1
ATOM 1146 N N . ALA A 1 146 ? -17.258 -4.501 6.525 1.00 90.62 146 ALA A N 1
ATOM 1147 C CA . ALA A 1 146 ? -16.692 -4.343 5.198 1.00 90.62 146 ALA A CA 1
ATOM 1148 C C . ALA A 1 146 ? -15.621 -5.411 4.957 1.00 90.62 146 ALA A C 1
ATOM 1150 O O . ALA A 1 146 ? -14.779 -5.673 5.822 1.00 90.62 146 ALA A O 1
ATOM 1151 N N . VAL A 1 147 ? -15.657 -6.027 3.776 1.00 89.94 147 VAL A N 1
ATOM 1152 C CA . VAL A 1 147 ? -14.663 -7.015 3.351 1.00 89.94 147 VAL A CA 1
ATOM 1153 C C . VAL A 1 147 ? -13.683 -6.339 2.407 1.00 89.94 147 VAL A C 1
ATOM 1155 O O . VAL A 1 147 ? -14.067 -5.816 1.366 1.00 89.94 147 VAL A O 1
ATOM 1158 N N . PHE A 1 148 ? -12.407 -6.381 2.763 1.00 86.62 148 PHE A N 1
ATOM 1159 C CA . PHE A 1 148 ? -11.312 -6.032 1.879 1.00 86.62 148 PHE A CA 1
ATOM 1160 C C . PHE A 1 148 ? -10.677 -7.323 1.366 1.00 86.62 148 PHE A C 1
ATOM 1162 O O . PHE A 1 148 ? -9.949 -7.998 2.095 1.00 86.62 148 PHE A O 1
ATOM 1169 N N . ALA A 1 149 ? -10.986 -7.697 0.127 1.00 84.50 149 ALA A N 1
ATOM 1170 C CA . ALA A 1 149 ? -10.327 -8.806 -0.548 1.00 84.50 149 ALA A CA 1
ATOM 1171 C C . ALA A 1 149 ? -9.177 -8.257 -1.393 1.00 84.50 149 ALA A C 1
ATOM 1173 O O . ALA A 1 149 ? -9.395 -7.473 -2.314 1.00 84.50 149 ALA A O 1
ATOM 1174 N N . GLN A 1 150 ? -7.951 -8.666 -1.074 1.00 76.62 150 GLN A N 1
ATOM 1175 C CA . GLN A 1 150 ? -6.784 -8.337 -1.876 1.00 76.62 150 GLN A CA 1
ATOM 1176 C C . GLN A 1 150 ? -6.357 -9.573 -2.667 1.00 76.62 150 GLN A C 1
ATOM 1178 O O . GLN A 1 150 ? -5.925 -10.577 -2.092 1.00 76.62 150 GLN A O 1
ATOM 1183 N N . ASN A 1 151 ? -6.481 -9.480 -3.991 1.00 77.19 151 ASN A N 1
ATOM 1184 C CA . ASN A 1 151 ? -5.949 -10.466 -4.923 1.00 77.19 151 ASN A CA 1
ATOM 1185 C C . ASN A 1 151 ? -4.465 -10.167 -5.127 1.00 77.19 151 ASN A C 1
ATOM 1187 O O . ASN A 1 151 ? -4.096 -9.197 -5.787 1.00 77.19 151 ASN A O 1
ATOM 1191 N N . LEU A 1 152 ? -3.607 -10.969 -4.508 1.00 76.88 152 LEU A N 1
ATOM 1192 C CA . LEU A 1 152 ? -2.166 -10.908 -4.710 1.00 76.88 152 LEU A CA 1
ATOM 1193 C C . LEU A 1 152 ? -1.804 -11.976 -5.743 1.00 76.88 152 LEU A C 1
ATOM 1195 O O . LEU A 1 152 ? -2.456 -13.015 -5.801 1.00 76.88 152 LEU A O 1
ATOM 1199 N N . LEU A 1 153 ? -0.734 -11.752 -6.511 1.00 71.56 153 LEU A N 1
ATOM 1200 C CA . LEU A 1 153 ? -0.269 -12.666 -7.571 1.00 71.56 153 LEU A CA 1
ATOM 1201 C C . LEU A 1 153 ? -0.221 -14.155 -7.169 1.00 71.56 153 LEU A C 1
ATOM 1203 O O . LEU A 1 153 ? -0.398 -15.013 -8.021 1.00 71.56 153 LEU A O 1
ATOM 1207 N N . ILE A 1 154 ? 0.029 -14.457 -5.889 1.00 74.81 154 ILE A N 1
ATOM 1208 C CA . ILE A 1 154 ? 0.224 -15.825 -5.376 1.00 74.81 154 ILE A CA 1
ATOM 1209 C C . ILE A 1 154 ? -0.871 -16.226 -4.368 1.00 74.81 154 ILE A C 1
ATOM 1211 O O . ILE A 1 154 ? -1.027 -17.399 -4.046 1.00 74.81 154 ILE A O 1
ATOM 1215 N N . THR A 1 155 ? -1.629 -15.274 -3.817 1.00 81.62 155 THR A N 1
ATOM 1216 C CA . THR A 1 155 ? -2.548 -15.561 -2.708 1.00 81.62 155 THR A CA 1
ATOM 1217 C C . THR A 1 155 ? -3.688 -14.555 -2.631 1.00 81.62 155 THR A C 1
ATOM 1219 O O . THR A 1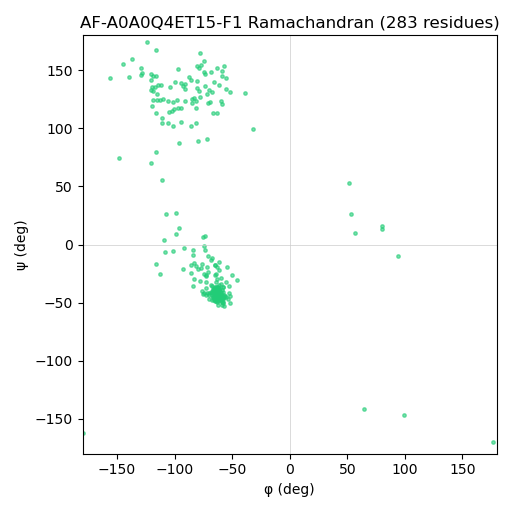 155 ? -3.513 -13.361 -2.857 1.00 81.62 155 THR A O 1
ATOM 1222 N N . THR A 1 156 ? -4.877 -15.020 -2.274 1.00 84.00 156 THR A N 1
ATOM 1223 C CA . THR A 1 156 ? -6.012 -14.153 -1.960 1.00 84.00 156 THR A CA 1
ATOM 1224 C C . THR A 1 156 ? -6.107 -14.000 -0.453 1.00 84.00 156 THR A C 1
ATOM 1226 O O . THR A 1 156 ? -6.223 -14.996 0.265 1.00 84.00 156 THR A O 1
ATOM 1229 N N . ARG A 1 157 ? -6.101 -12.762 0.046 1.00 84.38 157 ARG A N 1
ATOM 1230 C CA . ARG A 1 157 ? -6.349 -12.498 1.468 1.00 84.38 157 ARG A CA 1
ATOM 1231 C C . ARG A 1 157 ? -7.576 -11.615 1.626 1.00 84.38 157 ARG A C 1
ATOM 1233 O O . ARG A 1 157 ? -7.591 -10.477 1.170 1.00 84.38 157 ARG A O 1
ATOM 1240 N N . GLY A 1 158 ? -8.582 -12.144 2.316 1.00 88.69 158 GLY A N 1
ATOM 1241 C CA . GLY A 1 158 ? -9.711 -11.369 2.816 1.00 88.69 158 GLY A CA 1
ATOM 1242 C C . GLY A 1 158 ? -9.418 -10.861 4.223 1.00 88.69 158 GLY A C 1
ATOM 1243 O O . GLY A 1 158 ? -9.141 -11.656 5.121 1.00 88.69 158 GLY A O 1
ATOM 1244 N N . VAL A 1 159 ? -9.489 -9.550 4.422 1.00 91.62 159 VAL A N 1
ATOM 1245 C CA . VAL A 1 159 ? -9.513 -8.919 5.746 1.00 91.62 159 VAL A CA 1
ATOM 1246 C C . VAL A 1 159 ? -10.892 -8.310 5.938 1.00 91.62 159 VAL A C 1
ATOM 1248 O O . VAL A 1 159 ? -11.448 -7.726 5.010 1.00 91.62 159 VAL A O 1
ATOM 1251 N N . ARG A 1 160 ? -11.477 -8.472 7.123 1.00 93.38 160 ARG A N 1
ATOM 1252 C CA . ARG A 1 160 ? -12.774 -7.875 7.444 1.00 93.38 160 ARG A CA 1
ATOM 1253 C C . ARG A 1 160 ? -12.599 -6.844 8.536 1.00 93.38 160 ARG A C 1
ATOM 1255 O O . ARG A 1 160 ? -11.902 -7.099 9.514 1.00 93.38 160 ARG A O 1
ATOM 1262 N N . PHE A 1 161 ? -13.264 -5.713 8.365 1.00 94.81 161 PHE A N 1
ATOM 1263 C CA . PHE A 1 161 ? -13.293 -4.645 9.349 1.00 94.81 161 PHE A CA 1
ATOM 1264 C C . PHE A 1 161 ? -14.731 -4.427 9.798 1.00 94.81 161 PHE A C 1
ATOM 1266 O O . PHE A 1 161 ? -15.626 -4.320 8.958 1.00 94.81 161 PHE A O 1
ATOM 1273 N N . ALA A 1 162 ? -14.941 -4.347 11.107 1.00 93.81 162 ALA A N 1
ATOM 1274 C CA . ALA A 1 162 ? -16.207 -3.934 11.704 1.00 93.81 162 ALA A CA 1
ATOM 1275 C C . ALA A 1 162 ? -16.001 -2.633 12.482 1.00 93.81 162 ALA A C 1
ATOM 1277 O O . ALA A 1 162 ? -14.946 -2.460 13.098 1.00 93.81 162 ALA A O 1
ATOM 1278 N N . PRO A 1 163 ? -16.983 -1.724 12.499 1.00 94.94 163 PRO A N 1
ATOM 1279 C CA . PRO A 1 163 ? -16.913 -0.560 13.347 1.00 94.94 163 PRO A CA 1
ATOM 1280 C C . PRO A 1 163 ? -17.150 -0.960 14.801 1.00 94.94 163 PRO A C 1
ATOM 1282 O O . PRO A 1 163 ? -17.937 -1.862 15.115 1.00 94.94 163 PRO A O 1
ATOM 1285 N N . ILE A 1 164 ? -16.486 -0.240 15.692 1.00 94.31 164 ILE A N 1
ATOM 1286 C CA . ILE A 1 164 ? -16.700 -0.314 17.128 1.00 94.31 164 ILE A CA 1
ATOM 1287 C C . ILE A 1 164 ? -17.161 1.066 17.603 1.00 94.31 164 ILE A C 1
ATOM 1289 O O . ILE A 1 164 ? -16.523 2.080 17.329 1.00 94.31 164 ILE A O 1
ATOM 1293 N N . VAL A 1 165 ? -18.315 1.113 18.260 1.00 94.12 165 VAL A N 1
ATOM 1294 C CA . VAL A 1 165 ? -18.962 2.362 18.686 1.00 94.12 165 VAL A CA 1
ATOM 1295 C C . VAL A 1 165 ? -19.045 2.448 20.202 1.00 94.12 165 VAL A C 1
ATOM 1297 O O . VAL A 1 165 ? -18.831 1.457 20.915 1.00 94.12 165 VAL A O 1
ATOM 1300 N N . ALA A 1 166 ? -19.369 3.642 20.697 1.00 92.44 166 ALA A N 1
ATOM 1301 C CA . ALA A 1 166 ? -19.698 3.815 22.098 1.00 92.44 166 ALA A CA 1
ATOM 1302 C C . ALA A 1 166 ? -20.904 2.920 22.459 1.00 92.44 166 ALA A C 1
ATOM 1304 O O . ALA A 1 166 ? -21.764 2.648 21.612 1.00 92.44 166 ALA A O 1
ATOM 1305 N N . PRO A 1 167 ? -20.989 2.433 23.707 1.00 86.44 167 PRO A N 1
ATOM 1306 C CA . PRO A 1 167 ? -22.167 1.701 24.171 1.00 86.44 167 PRO A CA 1
ATOM 1307 C C . PRO A 1 167 ? -23.443 2.553 24.097 1.00 86.44 167 PRO A C 1
ATOM 1309 O O . PRO A 1 167 ? -24.524 2.009 23.889 1.00 86.44 167 PRO A O 1
ATOM 1312 N N . ASP A 1 168 ? -23.295 3.873 24.227 1.00 86.19 168 ASP A N 1
ATOM 1313 C CA . ASP A 1 168 ? -24.375 4.851 24.155 1.00 86.19 168 ASP A CA 1
ATOM 1314 C C . ASP A 1 168 ? -24.922 4.997 22.716 1.00 86.19 168 ASP A C 1
ATOM 1316 O O . ASP A 1 168 ? -24.166 5.338 21.797 1.00 86.19 168 ASP A O 1
ATOM 1320 N N . PRO A 1 169 ? -26.228 4.757 22.487 1.00 77.94 169 PRO A N 1
ATOM 1321 C CA . PRO A 1 169 ? -26.845 4.896 21.175 1.00 77.94 169 PRO A CA 1
ATOM 1322 C C . PRO A 1 169 ? -26.870 6.329 20.625 1.00 77.94 169 PRO A C 1
ATOM 1324 O O . PRO A 1 169 ? -27.049 6.459 19.414 1.00 77.94 169 PRO A O 1
ATOM 1327 N N . GLN A 1 170 ? -26.681 7.376 21.438 1.00 76.06 170 GLN A N 1
ATOM 1328 C CA . GLN A 1 170 ? -26.670 8.764 20.952 1.00 76.06 170 GLN A CA 1
ATOM 1329 C C . GLN A 1 170 ? -25.357 9.158 20.255 1.00 76.06 170 GLN A C 1
ATOM 1331 O O . GLN A 1 170 ? -25.346 10.091 19.457 1.00 76.06 170 GLN A O 1
ATOM 1336 N N . ASN A 1 171 ? -24.260 8.431 20.497 1.00 72.94 171 ASN A N 1
ATOM 1337 C CA . ASN A 1 171 ? -22.937 8.741 19.950 1.00 72.94 171 ASN A CA 1
ATOM 1338 C C . ASN A 1 171 ? -22.390 7.587 19.086 1.00 72.94 171 ASN A C 1
ATOM 1340 O O . ASN A 1 171 ? -21.466 6.864 19.466 1.00 72.94 171 ASN A O 1
ATOM 1344 N N . GLN A 1 172 ? -23.004 7.393 17.913 1.00 78.25 172 GLN A N 1
ATOM 1345 C CA . GLN A 1 172 ? -22.672 6.320 16.961 1.00 78.25 172 GLN A CA 1
ATOM 1346 C C . GLN A 1 172 ? -21.763 6.770 15.807 1.00 78.25 172 GLN A C 1
ATOM 1348 O O . GLN A 1 172 ? -21.802 6.175 14.729 1.00 78.25 172 GLN A O 1
ATOM 1353 N N . GLN A 1 173 ? -20.942 7.801 16.011 1.00 85.56 173 GLN A N 1
ATOM 1354 C CA . GLN A 1 173 ? -19.976 8.227 14.998 1.00 85.56 173 GLN A CA 1
ATOM 1355 C C . GLN A 1 173 ? -19.009 7.076 14.681 1.00 85.56 173 GLN A C 1
ATOM 1357 O O . GLN A 1 173 ? -18.353 6.518 15.569 1.00 85.56 173 GLN A O 1
ATOM 1362 N N . LEU A 1 174 ? -18.933 6.682 13.405 1.00 93.12 174 LEU A N 1
ATOM 1363 C CA . LEU A 1 174 ? -18.042 5.609 12.975 1.00 93.12 174 LEU A CA 1
ATOM 1364 C C . LEU A 1 174 ? -16.630 6.166 12.845 1.00 93.12 174 LEU A C 1
ATOM 1366 O O . LEU A 1 174 ? -16.228 6.642 11.791 1.00 93.12 174 LEU A O 1
ATOM 1370 N N . ARG A 1 175 ? -15.870 6.116 13.934 1.00 95.12 175 ARG A N 1
ATOM 1371 C CA . ARG A 1 175 ? -14.475 6.577 13.949 1.00 95.12 175 ARG A CA 1
ATOM 1372 C C . ARG A 1 175 ? -13.472 5.448 14.157 1.00 95.12 175 ARG A C 1
ATOM 1374 O O . ARG A 1 175 ? -12.321 5.545 13.736 1.00 95.12 175 ARG A O 1
ATOM 1381 N N . TYR A 1 176 ? -13.910 4.368 14.791 1.00 96.19 176 TYR A N 1
ATOM 1382 C CA . TYR A 1 176 ? -13.072 3.245 15.182 1.00 96.19 176 TYR A CA 1
ATOM 1383 C C . TYR A 1 176 ? -13.497 1.974 14.469 1.00 96.19 176 TYR A C 1
ATOM 1385 O O . TYR A 1 176 ? -14.677 1.631 14.436 1.00 96.19 176 TYR A O 1
ATOM 1393 N N . PHE A 1 177 ? -12.514 1.239 13.966 1.00 96.69 177 PHE A N 1
ATOM 1394 C CA . PHE A 1 177 ? -12.708 -0.039 13.305 1.00 96.69 177 PHE A CA 1
ATOM 1395 C C . PHE A 1 177 ? -11.792 -1.089 13.924 1.00 96.69 177 PHE A C 1
ATOM 1397 O O . PHE A 1 177 ? -10.682 -0.794 14.367 1.00 96.69 177 PHE A O 1
ATOM 1404 N N . VAL A 1 178 ? -12.257 -2.329 13.944 1.00 95.69 178 VAL A N 1
ATOM 1405 C CA . VAL A 1 178 ? -11.507 -3.489 14.420 1.00 95.69 178 VAL A CA 1
ATOM 1406 C C . VAL A 1 178 ? -11.356 -4.488 13.281 1.00 95.69 178 VAL A C 1
ATOM 1408 O O . VAL A 1 178 ? -12.311 -4.756 12.549 1.00 95.69 178 VAL A O 1
ATOM 1411 N N . GLU A 1 179 ? -10.150 -5.027 13.116 1.00 95.62 179 GLU A N 1
ATOM 1412 C CA . GLU A 1 179 ? -9.930 -6.196 12.264 1.00 95.62 179 GLU A CA 1
ATOM 1413 C C . GLU A 1 179 ? -10.618 -7.414 12.904 1.00 95.62 179 GLU A C 1
ATOM 1415 O O . GLU A 1 179 ? -10.462 -7.673 14.098 1.00 95.62 179 GLU A O 1
ATOM 1420 N N . LEU A 1 180 ? -11.397 -8.157 12.119 1.00 93.56 180 LEU A N 1
ATOM 1421 C CA . LEU A 1 180 ? -12.055 -9.384 12.566 1.00 93.56 180 LEU A CA 1
ATOM 1422 C C . LEU A 1 180 ? -11.211 -10.610 12.216 1.00 93.56 180 LEU A C 1
ATOM 1424 O O . LEU A 1 180 ? -10.678 -10.723 11.109 1.00 93.56 180 LEU A O 1
ATOM 1428 N N . LEU A 1 181 ? -11.137 -11.563 13.142 1.00 90.31 181 LEU A N 1
ATOM 1429 C CA . LEU A 1 181 ? -10.480 -12.849 12.913 1.00 90.31 181 LEU A CA 1
ATOM 1430 C C . LEU A 1 181 ? -11.371 -13.782 12.075 1.00 90.31 181 LEU A C 1
ATOM 1432 O O . LEU A 1 181 ? -12.595 -13.708 12.183 1.00 90.31 181 LEU A O 1
ATOM 1436 N N . PRO A 1 182 ? -10.796 -14.751 11.335 1.00 88.25 182 PRO A N 1
ATOM 1437 C CA . PRO A 1 182 ? -11.577 -15.711 10.551 1.00 88.25 182 PRO A CA 1
ATOM 1438 C C . PRO A 1 182 ? -12.659 -16.460 11.336 1.00 88.25 182 PRO A C 1
ATOM 1440 O O . PRO A 1 182 ? -13.752 -16.679 10.828 1.00 88.25 182 PRO A O 1
ATOM 1443 N N . ARG A 1 183 ? -12.390 -16.787 12.607 1.00 87.56 183 ARG A N 1
ATOM 1444 C CA . ARG A 1 183 ? -13.346 -17.450 13.515 1.00 87.56 183 ARG A CA 1
ATOM 1445 C C . ARG A 1 183 ? -14.560 -16.593 13.902 1.00 87.56 183 ARG A C 1
ATOM 1447 O O . ARG A 1 183 ? -15.488 -17.092 14.524 1.00 87.56 183 ARG A O 1
ATOM 1454 N N . GLU A 1 184 ? -14.523 -15.300 13.602 1.00 85.31 184 GLU A N 1
ATOM 1455 C CA . GLU A 1 184 ? -15.566 -14.321 13.943 1.00 85.31 184 GLU A CA 1
ATOM 1456 C C . GLU A 1 184 ? -16.456 -14.020 12.738 1.00 85.31 184 GLU A C 1
ATOM 1458 O O . GLU A 1 184 ? -17.450 -13.303 12.844 1.00 85.31 184 GLU A O 1
ATOM 1463 N N . PHE A 1 185 ? -16.107 -14.578 11.578 1.00 82.00 185 PHE A N 1
ATOM 1464 C CA . PHE A 1 185 ? -16.886 -14.438 10.366 1.00 82.00 185 PHE A CA 1
ATOM 1465 C C . PHE A 1 185 ? -18.191 -15.221 10.524 1.00 82.00 185 PHE A C 1
ATOM 1467 O O . PHE A 1 185 ? -18.177 -16.421 10.770 1.00 82.00 185 PHE A O 1
ATOM 1474 N N . GLY A 1 186 ? -19.326 -14.537 10.371 1.00 70.38 186 GLY A N 1
ATOM 1475 C CA . GLY A 1 186 ? -20.636 -15.191 10.370 1.00 70.38 186 GLY A CA 1
ATOM 1476 C C . GLY A 1 186 ? -21.190 -15.526 11.753 1.00 70.38 186 GLY A C 1
ATOM 1477 O O . GLY A 1 186 ? -22.136 -16.297 11.828 1.00 70.38 186 GLY A O 1
ATOM 1478 N N . ASN A 1 187 ? -20.651 -14.953 12.834 1.00 67.88 187 ASN A N 1
ATOM 1479 C CA . ASN A 1 187 ? -21.317 -14.996 14.133 1.00 67.88 187 ASN A CA 1
ATOM 1480 C C . ASN A 1 187 ? -22.315 -13.819 14.220 1.00 67.88 187 ASN A C 1
ATOM 1482 O O . ASN A 1 187 ? -21.876 -12.691 14.447 1.00 67.88 187 ASN A O 1
ATOM 1486 N N . PRO A 1 188 ? -23.637 -14.030 14.039 1.00 60.88 188 PRO A N 1
ATOM 1487 C CA . PRO A 1 188 ? -24.634 -12.954 14.038 1.00 60.88 188 PRO A CA 1
ATOM 1488 C C . PRO A 1 188 ? -24.912 -12.397 15.442 1.00 60.88 188 PRO A C 1
ATOM 1490 O O . PRO A 1 188 ? -25.852 -11.624 15.621 1.00 60.88 188 PRO A O 1
ATOM 1493 N N . ASN A 1 189 ? -24.141 -12.808 16.456 1.00 56.88 189 ASN A N 1
ATOM 1494 C CA . ASN A 1 189 ? -24.393 -12.410 17.828 1.00 56.88 189 ASN A CA 1
ATOM 1495 C C . ASN A 1 189 ? -24.362 -10.883 17.981 1.00 56.88 189 ASN A C 1
ATOM 1497 O O . ASN A 1 189 ? -23.366 -10.214 17.700 1.00 56.88 189 ASN A O 1
ATOM 1501 N N . VAL A 1 190 ? -25.512 -10.388 18.445 1.00 57.19 190 VAL A N 1
ATOM 1502 C CA . VAL A 1 190 ? -25.884 -9.003 18.728 1.00 57.19 190 VAL A CA 1
ATOM 1503 C C . VAL A 1 190 ? -24.715 -8.254 19.342 1.00 57.19 190 VAL A C 1
ATOM 1505 O O . VAL A 1 190 ? -24.107 -8.744 20.289 1.00 57.19 190 VAL A O 1
ATOM 1508 N N . ALA A 1 191 ? -24.419 -7.085 18.780 1.00 60.38 191 ALA A N 1
ATOM 1509 C CA . ALA A 1 191 ? -23.314 -6.209 19.131 1.00 60.38 191 ALA A CA 1
ATOM 1510 C C . ALA A 1 191 ? -22.937 -6.280 20.626 1.00 60.38 191 ALA A C 1
ATOM 1512 O O . ALA A 1 191 ? -23.611 -5.696 21.476 1.00 60.38 191 ALA A O 1
ATOM 1513 N N . ARG A 1 192 ? -21.883 -7.041 20.945 1.00 71.25 192 ARG A N 1
ATOM 1514 C CA . ARG A 1 192 ? -21.452 -7.275 22.328 1.00 71.25 192 ARG A CA 1
ATOM 1515 C C . ARG A 1 192 ? -20.501 -6.174 22.761 1.00 71.25 192 ARG A C 1
ATOM 1517 O O . ARG A 1 192 ? -19.697 -5.691 21.960 1.00 71.25 192 ARG A O 1
ATOM 1524 N N . LEU A 1 193 ? -20.604 -5.791 24.032 1.00 73.94 193 LEU A N 1
ATOM 1525 C CA . LEU A 1 193 ? -19.552 -5.035 24.691 1.00 73.94 193 LEU A CA 1
ATOM 1526 C C . LEU A 1 193 ? -18.314 -5.936 24.713 1.00 73.94 193 LEU A C 1
ATOM 1528 O O . LEU A 1 193 ? -18.340 -7.000 25.331 1.00 73.94 193 LEU A O 1
ATOM 1532 N N . ASP A 1 194 ? -17.280 -5.552 23.978 1.00 83.44 194 ASP A N 1
ATOM 1533 C CA . ASP A 1 194 ? -16.100 -6.382 23.776 1.00 83.44 194 ASP A CA 1
ATOM 1534 C C . ASP A 1 194 ? -14.833 -5.581 24.085 1.00 83.44 194 ASP A C 1
ATOM 1536 O O . ASP A 1 194 ? -14.754 -4.369 23.857 1.00 83.44 19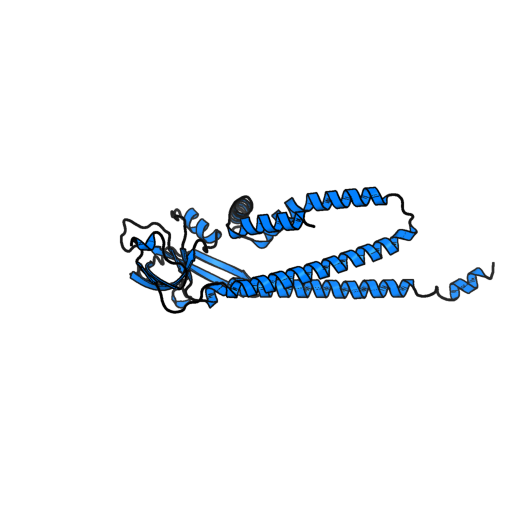4 ASP A O 1
ATOM 1540 N N . ASN A 1 195 ? -13.844 -6.284 24.628 1.00 91.06 195 ASN A N 1
ATOM 1541 C CA . ASN A 1 195 ? -12.528 -5.749 24.931 1.00 91.06 195 ASN A CA 1
ATOM 1542 C C . ASN A 1 195 ? -11.563 -6.295 23.884 1.00 91.06 195 ASN A C 1
ATOM 1544 O O . ASN A 1 195 ? -11.155 -7.455 23.940 1.00 91.06 195 ASN A O 1
ATOM 1548 N N . ARG A 1 196 ? -11.178 -5.450 22.928 1.00 93.00 196 ARG A N 1
ATOM 1549 C CA . ARG A 1 196 ? -10.286 -5.837 21.836 1.00 93.00 196 ARG A CA 1
ATOM 1550 C C . ARG A 1 196 ? -8.907 -5.272 22.037 1.00 93.00 196 ARG A C 1
ATOM 1552 O O . ARG A 1 196 ? -8.739 -4.064 22.124 1.00 93.00 196 ARG A O 1
ATOM 1559 N N . THR A 1 197 ? -7.917 -6.150 22.059 1.00 94.56 197 THR A N 1
ATOM 1560 C CA . THR A 1 197 ? -6.512 -5.762 22.109 1.00 94.56 197 THR A CA 1
ATOM 1561 C C . THR A 1 197 ? -5.885 -5.842 20.725 1.00 94.56 197 THR A C 1
ATOM 1563 O O . THR A 1 197 ? -6.145 -6.786 19.981 1.00 94.56 197 THR A O 1
ATOM 1566 N N . GLY A 1 198 ? -5.037 -4.870 20.403 1.00 95.44 198 GLY A N 1
ATOM 1567 C CA . GLY A 1 198 ? -4.329 -4.826 19.132 1.00 95.44 198 GLY A CA 1
ATOM 1568 C C . GLY A 1 198 ? -3.412 -3.613 18.999 1.00 95.44 198 GLY A C 1
ATOM 1569 O O . GLY A 1 198 ? -3.079 -2.962 19.991 1.00 95.44 198 GLY A O 1
ATOM 1570 N N . VAL A 1 199 ? -3.022 -3.309 17.761 1.00 96.62 199 VAL A N 1
ATOM 1571 C CA . VAL A 1 199 ? -2.287 -2.089 17.398 1.00 96.62 199 VAL A CA 1
ATOM 1572 C C . VAL A 1 199 ? -3.253 -1.080 16.797 1.00 96.62 199 VAL A C 1
ATOM 1574 O O . VAL A 1 199 ? -3.827 -1.334 15.738 1.00 96.62 199 VAL A O 1
ATOM 1577 N N . LEU A 1 200 ? -3.415 0.063 17.458 1.00 96.75 200 LEU A N 1
ATOM 1578 C CA . LEU A 1 200 ? -4.202 1.177 16.955 1.00 96.75 200 LEU A CA 1
ATOM 1579 C C . LEU A 1 200 ? -3.364 2.044 16.024 1.00 96.75 200 LEU A C 1
ATOM 1581 O O . LEU A 1 200 ? -2.343 2.603 16.432 1.00 96.75 200 LEU A O 1
ATOM 1585 N N . LEU A 1 201 ? -3.833 2.197 14.793 1.00 95.56 201 LEU A N 1
ATOM 1586 C CA . LEU A 1 201 ? -3.250 3.091 13.801 1.00 95.56 201 LEU A CA 1
ATOM 1587 C C . LEU A 1 201 ? -4.271 4.128 13.354 1.00 95.56 201 LEU A C 1
ATOM 1589 O O . LEU A 1 201 ? -5.467 3.852 13.272 1.00 95.56 201 LEU A O 1
ATOM 1593 N N . ARG A 1 202 ? -3.778 5.326 13.047 1.00 95.31 202 ARG A N 1
ATOM 1594 C CA . ARG A 1 202 ? -4.565 6.439 12.513 1.00 95.31 202 ARG A CA 1
ATOM 1595 C C . ARG A 1 202 ? -4.561 6.391 10.988 1.00 95.31 202 ARG A C 1
ATOM 1597 O O . ARG A 1 202 ? -3.515 6.163 10.397 1.00 95.31 202 ARG A O 1
ATOM 1604 N N . ASN A 1 203 ? -5.715 6.642 10.376 1.00 92.12 203 ASN A N 1
ATOM 1605 C CA . ASN A 1 203 ? -5.939 6.754 8.932 1.00 92.12 203 ASN A CA 1
ATOM 1606 C C . ASN A 1 203 ? -5.428 5.560 8.109 1.00 92.12 203 ASN A C 1
ATOM 1608 O O . ASN A 1 203 ? -5.137 5.698 6.931 1.00 92.12 203 ASN A O 1
ATOM 1612 N N . HIS A 1 204 ? -5.349 4.375 8.714 1.00 91.19 204 HIS A N 1
ATOM 1613 C CA . HIS A 1 204 ? -4.817 3.179 8.056 1.00 91.19 204 HIS A CA 1
ATOM 1614 C C . HIS A 1 204 ? -5.916 2.290 7.446 1.00 91.19 204 HIS A C 1
ATOM 1616 O O . HIS A 1 204 ? -5.675 1.117 7.146 1.00 91.19 204 HIS A O 1
ATOM 1622 N N . LEU A 1 205 ? -7.141 2.826 7.330 1.00 91.06 205 LEU A N 1
ATOM 1623 C CA . LEU A 1 205 ? -8.263 2.164 6.667 1.00 91.06 205 LEU A CA 1
ATOM 1624 C C . LEU A 1 205 ? -8.092 2.286 5.165 1.00 91.06 205 LEU A C 1
ATOM 1626 O O . LEU A 1 205 ? -7.942 3.410 4.689 1.00 91.06 205 LEU A O 1
ATOM 1630 N N . PRO A 1 206 ? -8.133 1.168 4.414 1.00 88.44 206 PRO A N 1
ATOM 1631 C CA . PRO A 1 206 ? -8.102 1.248 2.965 1.00 88.44 206 PRO A CA 1
ATOM 1632 C C . PRO A 1 206 ? -9.187 2.211 2.481 1.00 88.44 206 PRO A C 1
ATOM 1634 O O . PRO A 1 206 ? -10.344 2.096 2.895 1.00 88.44 206 PRO A O 1
ATOM 1637 N N . GLY A 1 207 ? -8.826 3.149 1.603 1.00 85.00 207 GLY A N 1
ATOM 1638 C CA . GLY A 1 207 ? -9.759 4.163 1.101 1.00 85.00 207 GLY A CA 1
ATOM 1639 C C . GLY A 1 207 ? -11.022 3.556 0.478 1.00 85.00 207 GLY A C 1
ATOM 1640 O O . GLY A 1 207 ? -12.115 4.091 0.648 1.00 85.00 207 GLY A O 1
ATOM 1641 N N . SER A 1 208 ? -10.906 2.377 -0.142 1.00 84.75 208 SER A N 1
ATOM 1642 C CA . SER A 1 208 ? -12.047 1.612 -0.662 1.00 84.75 208 SER A CA 1
ATOM 1643 C C . SER A 1 208 ? -13.045 1.201 0.424 1.00 84.75 208 SER A C 1
ATOM 1645 O O . SER A 1 208 ? -14.250 1.240 0.196 1.00 84.75 208 SER A O 1
ATOM 1647 N N . ILE A 1 209 ? -12.570 0.853 1.622 1.00 90.00 209 ILE A N 1
ATOM 1648 C CA . ILE A 1 209 ? -13.431 0.488 2.748 1.00 90.00 209 ILE A CA 1
ATOM 1649 C C . ILE A 1 209 ? -14.127 1.724 3.306 1.00 90.00 209 ILE A C 1
ATOM 1651 O O . ILE A 1 209 ? -15.334 1.686 3.531 1.00 90.00 209 ILE A O 1
ATOM 1655 N N . LEU A 1 210 ? -13.398 2.832 3.466 1.00 89.81 210 LEU A N 1
ATOM 1656 C CA . LEU A 1 210 ? -13.977 4.108 3.888 1.00 89.81 210 LEU A CA 1
ATOM 1657 C C . LEU A 1 210 ? -15.125 4.536 2.959 1.00 89.81 210 LEU A C 1
ATOM 1659 O O . LEU A 1 210 ? -16.199 4.911 3.429 1.00 89.81 210 LEU A O 1
ATOM 1663 N N . ARG A 1 211 ? -14.918 4.423 1.643 1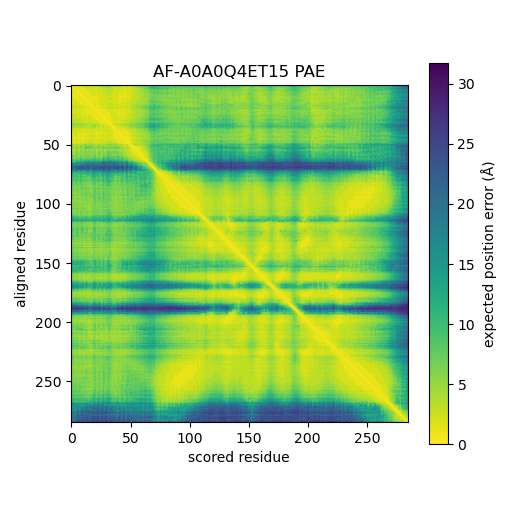.00 85.44 211 ARG A N 1
ATOM 1664 C CA . ARG A 1 211 ? -15.955 4.686 0.639 1.00 85.44 211 ARG A CA 1
ATOM 1665 C C . ARG A 1 211 ? -17.125 3.730 0.738 1.00 85.44 211 ARG A C 1
ATOM 1667 O O . ARG A 1 211 ? -18.252 4.189 0.666 1.00 85.44 211 ARG A O 1
ATOM 1674 N N . LEU A 1 212 ? -16.884 2.433 0.926 1.00 88.31 212 LEU A N 1
ATOM 1675 C CA . LEU A 1 212 ? -17.963 1.453 1.037 1.00 88.31 212 LEU A CA 1
ATOM 1676 C C . LEU A 1 212 ? -18.916 1.792 2.193 1.00 88.31 212 LEU A C 1
ATOM 1678 O O . LEU A 1 212 ? -20.129 1.713 2.024 1.00 88.31 212 LEU A O 1
ATOM 1682 N N . TYR A 1 213 ? -18.384 2.237 3.338 1.00 91.62 213 TYR A N 1
ATOM 1683 C CA . TYR A 1 213 ? -19.220 2.728 4.438 1.00 91.62 213 TYR A CA 1
ATOM 1684 C C . TYR A 1 213 ? -20.004 3.989 4.055 1.00 91.62 213 TYR A C 1
ATOM 1686 O O . TYR A 1 213 ? -21.199 4.057 4.331 1.00 91.62 213 TYR A O 1
ATOM 1694 N N . ARG A 1 214 ? -19.365 4.955 3.382 1.00 90.19 214 ARG A N 1
ATOM 1695 C CA . ARG A 1 214 ? -20.037 6.179 2.913 1.00 90.19 214 ARG A CA 1
ATOM 1696 C C . ARG A 1 214 ? -21.138 5.888 1.890 1.00 90.19 214 ARG A C 1
ATOM 1698 O O . ARG A 1 214 ? -22.234 6.417 2.023 1.00 90.19 214 ARG A O 1
ATOM 1705 N N . TYR A 1 215 ? -20.887 5.006 0.922 1.00 89.00 215 TYR A N 1
ATOM 1706 C CA . TYR A 1 215 ? -21.883 4.562 -0.059 1.00 89.00 215 TYR A CA 1
ATOM 1707 C C . TYR A 1 215 ? -23.046 3.810 0.595 1.00 89.00 215 TYR A C 1
ATOM 1709 O O . TYR A 1 215 ? -24.179 3.929 0.144 1.00 89.00 215 TYR A O 1
ATOM 1717 N N . ALA A 1 216 ? -22.797 3.091 1.691 1.00 90.44 216 ALA A N 1
ATOM 1718 C CA . ALA A 1 216 ? -23.846 2.475 2.500 1.00 90.44 216 ALA A CA 1
ATOM 1719 C C . ALA A 1 216 ? -24.624 3.481 3.382 1.00 90.44 216 ALA A C 1
ATOM 1721 O O . ALA A 1 216 ? -25.443 3.067 4.202 1.00 90.44 216 ALA A O 1
ATOM 1722 N N . GLY A 1 217 ? -24.380 4.789 3.232 1.00 92.19 217 GLY A N 1
ATOM 1723 C CA . GLY A 1 217 ? -25.071 5.853 3.961 1.00 92.19 217 GLY A CA 1
ATOM 1724 C C . GLY A 1 217 ? -24.549 6.086 5.378 1.00 92.19 217 GLY A C 1
ATOM 1725 O O . GLY A 1 217 ? -25.213 6.752 6.171 1.00 92.19 217 GLY A O 1
ATOM 1726 N N . TYR A 1 218 ? -23.384 5.536 5.728 1.00 92.00 218 TYR A N 1
ATOM 1727 C CA . TYR A 1 218 ? -22.789 5.764 7.037 1.00 92.00 218 TYR A CA 1
ATOM 1728 C C . TYR A 1 218 ? -21.849 6.967 7.035 1.00 92.00 218 TYR A C 1
ATOM 1730 O O . TYR A 1 218 ? -20.956 7.074 6.192 1.00 92.00 218 TYR A O 1
ATOM 1738 N N . ASP A 1 219 ? -21.997 7.820 8.046 1.00 90.50 219 ASP A N 1
ATOM 1739 C CA . ASP A 1 219 ? -21.068 8.916 8.288 1.00 90.50 219 ASP A CA 1
ATOM 1740 C C . ASP A 1 219 ? -19.823 8.409 9.033 1.00 90.50 219 ASP A C 1
ATOM 1742 O O . ASP A 1 219 ? -19.905 7.866 10.142 1.00 90.50 219 ASP A O 1
ATOM 1746 N N . VAL A 1 220 ? -18.667 8.537 8.380 1.00 93.12 220 VAL A N 1
ATOM 1747 C CA . VAL A 1 220 ? -17.367 8.106 8.902 1.00 93.12 220 VAL A CA 1
ATOM 1748 C C . VAL A 1 220 ? -16.536 9.344 9.190 1.00 93.12 220 VAL A C 1
ATOM 1750 O O . VAL A 1 220 ? -16.008 9.982 8.272 1.00 93.12 220 VAL A O 1
ATOM 1753 N N . GLU A 1 221 ? -16.414 9.662 10.475 1.00 91.19 221 GLU A N 1
ATOM 1754 C CA . GLU A 1 221 ? -15.790 10.891 10.949 1.00 91.19 221 GLU A CA 1
ATOM 1755 C C . GLU A 1 221 ? -14.254 10.766 10.968 1.00 91.19 221 GLU A C 1
ATOM 1757 O O . GLU A 1 221 ? -13.703 9.865 11.615 1.00 91.19 221 GLU A O 1
ATOM 1762 N N . PRO A 1 222 ? -13.517 11.657 10.280 1.00 91.31 222 PRO A N 1
ATOM 1763 C CA . PRO A 1 222 ? -12.066 11.707 10.383 1.00 91.31 222 PRO A CA 1
ATOM 1764 C C . PRO A 1 222 ? -11.611 12.341 11.717 1.00 91.31 222 PRO A C 1
ATOM 1766 O O . PRO A 1 222 ? -12.243 13.269 12.212 1.00 91.31 222 PRO A O 1
ATOM 1769 N N . PRO A 1 223 ? -10.458 11.934 12.283 1.00 93.62 223 PRO A N 1
ATOM 1770 C CA . PRO A 1 223 ? -9.561 10.892 11.797 1.00 93.62 223 PRO A CA 1
ATOM 1771 C C . PRO A 1 223 ? -10.056 9.492 12.170 1.00 93.62 223 PRO A C 1
ATOM 1773 O O . PRO A 1 223 ? -10.486 9.256 13.300 1.00 93.62 223 PRO A O 1
ATOM 1776 N N . VAL A 1 224 ? -9.900 8.559 11.236 1.00 94.69 224 VAL A N 1
ATOM 1777 C CA . VAL A 1 224 ? -10.324 7.165 11.392 1.00 94.69 224 VAL A CA 1
ATOM 1778 C C . VAL A 1 224 ? -9.231 6.361 12.089 1.00 94.69 224 VAL A C 1
ATOM 1780 O O . VAL A 1 224 ? -8.051 6.543 11.792 1.00 94.69 224 VAL A O 1
ATOM 1783 N N . TYR A 1 225 ? -9.596 5.442 12.979 1.00 96.69 225 TYR A N 1
ATOM 1784 C CA . TYR A 1 225 ? -8.653 4.536 13.631 1.00 96.69 225 TYR A CA 1
ATOM 1785 C C . TYR A 1 225 ? -8.977 3.074 13.355 1.00 96.69 225 TYR A C 1
ATOM 1787 O O . TY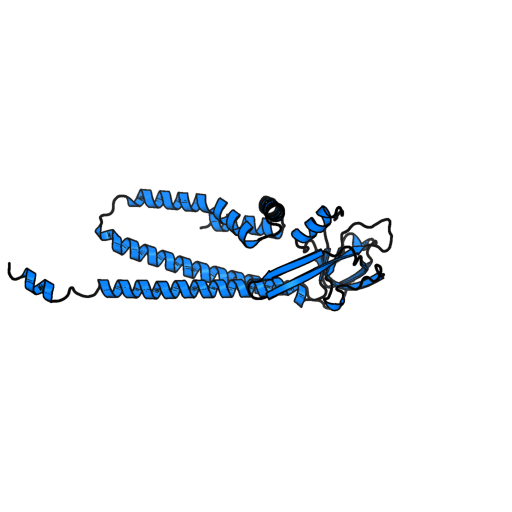R A 1 225 ? -10.139 2.673 13.370 1.00 96.69 225 TYR A O 1
ATOM 1795 N N . ILE A 1 226 ? -7.932 2.267 13.174 1.00 96.25 226 ILE A N 1
ATOM 1796 C CA . ILE A 1 226 ? -8.043 0.811 13.063 1.00 96.25 226 ILE A CA 1
ATOM 1797 C C . ILE A 1 226 ? -7.249 0.147 14.153 1.00 96.25 226 ILE A C 1
ATOM 1799 O O . ILE A 1 226 ? -6.070 0.442 14.326 1.00 96.25 226 ILE A O 1
ATOM 1803 N N . LEU A 1 227 ? -7.886 -0.814 14.804 1.00 96.94 227 LEU A N 1
ATOM 1804 C CA . LEU A 1 227 ? -7.237 -1.780 15.659 1.00 96.94 227 LEU A CA 1
ATOM 1805 C C . LEU A 1 227 ? -6.933 -3.063 14.873 1.00 96.94 227 LEU A C 1
ATOM 1807 O O . LEU A 1 227 ? -7.833 -3.859 14.592 1.00 96.94 227 LEU A O 1
ATOM 1811 N N . TYR A 1 228 ? -5.661 -3.269 14.536 1.00 96.44 228 TYR A N 1
ATOM 1812 C CA . TYR A 1 228 ? -5.174 -4.530 13.972 1.00 96.44 228 TYR A CA 1
ATOM 1813 C C . TYR A 1 228 ? -4.988 -5.558 15.083 1.00 96.44 228 TYR A C 1
ATOM 1815 O O . TYR A 1 228 ? -4.366 -5.259 16.102 1.00 96.44 228 TYR A O 1
ATOM 1823 N N . VAL A 1 229 ? -5.490 -6.779 14.888 1.00 94.00 229 VAL A N 1
ATOM 1824 C CA . VAL A 1 229 ? -5.477 -7.814 15.941 1.00 94.00 229 VAL A CA 1
ATOM 1825 C C . VAL A 1 229 ? -4.073 -8.372 16.179 1.00 94.00 229 VAL A C 1
ATOM 1827 O O . VAL A 1 229 ? -3.774 -8.850 17.272 1.00 94.00 229 VAL A O 1
ATOM 1830 N N . SER A 1 230 ? -3.193 -8.325 15.175 1.00 93.38 230 SER A N 1
ATOM 1831 C CA . SER A 1 230 ? -1.840 -8.871 15.286 1.00 93.38 230 SER A CA 1
ATOM 1832 C C . SER A 1 230 ? -0.793 -8.060 14.522 1.00 93.38 230 SER A C 1
ATOM 1834 O O . SER A 1 230 ? -1.082 -7.452 13.492 1.00 93.38 230 SER A O 1
ATOM 1836 N N . ASP A 1 231 ? 0.466 -8.160 14.951 1.00 93.00 231 ASP A N 1
ATOM 1837 C CA . ASP A 1 231 ? 1.604 -7.590 14.216 1.00 93.00 231 ASP A CA 1
ATOM 1838 C C . ASP A 1 231 ? 1.749 -8.212 12.826 1.00 93.00 231 ASP A C 1
ATOM 1840 O O . ASP A 1 231 ? 2.118 -7.546 11.858 1.00 93.00 231 ASP A O 1
ATOM 1844 N N . LYS A 1 232 ? 1.438 -9.509 12.716 1.00 93.12 232 LYS A N 1
ATOM 1845 C CA . LYS A 1 232 ? 1.525 -10.253 11.460 1.00 93.12 232 LYS A CA 1
ATOM 1846 C C . LYS A 1 232 ? 0.525 -9.716 10.442 1.00 93.12 232 LYS A C 1
ATOM 1848 O O . LYS A 1 232 ? 0.893 -9.520 9.288 1.00 93.12 232 LYS A O 1
ATOM 1853 N N . THR A 1 233 ? -0.719 -9.472 10.855 1.00 91.25 233 THR A N 1
ATOM 1854 C CA . THR A 1 233 ? -1.770 -8.978 9.956 1.00 91.25 233 THR A CA 1
ATOM 1855 C C . THR A 1 233 ? -1.458 -7.577 9.446 1.00 91.25 233 THR A C 1
ATOM 1857 O O . THR A 1 233 ? -1.644 -7.347 8.248 1.00 91.25 233 THR A O 1
ATOM 1860 N N . LEU A 1 234 ? -0.903 -6.718 10.312 1.00 92.69 234 LEU A N 1
ATOM 1861 C CA . LEU A 1 234 ? -0.425 -5.374 9.989 1.00 92.69 234 LEU A CA 1
ATOM 1862 C C . LEU A 1 234 ? 0.760 -5.375 9.005 1.00 92.69 234 LEU A C 1
ATOM 1864 O O . LEU A 1 234 ? 0.764 -4.621 8.037 1.00 92.69 234 LEU A O 1
ATOM 1868 N N . ARG A 1 235 ? 1.773 -6.220 9.235 1.00 94.56 235 ARG A N 1
ATOM 1869 C CA . ARG A 1 235 ? 3.012 -6.254 8.428 1.00 94.56 235 ARG A CA 1
ATOM 1870 C C . ARG A 1 235 ? 2.855 -6.996 7.100 1.00 94.56 235 ARG A C 1
ATOM 1872 O O . ARG A 1 235 ? 3.634 -6.788 6.176 1.00 94.56 235 ARG A O 1
ATOM 1879 N N . TRP A 1 236 ? 1.857 -7.867 6.993 1.00 91.94 236 TRP A N 1
ATOM 1880 C CA . TRP A 1 236 ? 1.667 -8.741 5.837 1.00 91.94 236 TRP A CA 1
ATOM 1881 C C . TRP A 1 236 ? 1.618 -8.032 4.474 1.00 91.94 236 TRP A C 1
ATOM 1883 O O . TRP A 1 236 ? 2.312 -8.507 3.576 1.00 91.94 236 TRP A O 1
ATOM 1893 N N . PRO A 1 237 ? 0.870 -6.923 4.274 1.00 88.56 237 PRO A N 1
ATOM 1894 C CA . PRO A 1 237 ? 0.843 -6.247 2.975 1.00 88.56 237 PRO A CA 1
ATOM 1895 C C . PRO A 1 237 ? 2.237 -5.802 2.521 1.00 88.56 237 PRO A C 1
ATOM 1897 O O . PRO A 1 237 ? 2.568 -5.936 1.346 1.00 88.56 237 PRO A O 1
ATOM 1900 N N . TYR A 1 238 ? 3.083 -5.367 3.459 1.00 91.44 238 TYR A N 1
ATOM 1901 C CA . TYR A 1 238 ? 4.463 -4.968 3.184 1.00 91.44 238 TYR A CA 1
ATOM 1902 C C . TYR A 1 238 ? 5.338 -6.155 2.780 1.00 91.44 238 TYR A C 1
ATOM 1904 O O . TYR A 1 238 ? 6.120 -6.045 1.840 1.00 91.44 238 TYR A O 1
ATOM 1912 N N . TYR A 1 239 ? 5.188 -7.310 3.438 1.00 93.56 239 TYR A N 1
ATOM 1913 C CA . TYR A 1 239 ? 5.916 -8.519 3.043 1.00 93.56 239 TYR A CA 1
ATOM 1914 C C . TYR A 1 239 ? 5.527 -8.986 1.647 1.00 93.56 239 TYR A C 1
ATOM 1916 O O . TYR A 1 239 ? 6.399 -9.322 0.848 1.00 93.56 239 TYR A O 1
ATOM 1924 N N . VAL A 1 240 ? 4.234 -8.967 1.325 1.00 90.75 240 VAL A N 1
ATOM 1925 C CA . VAL A 1 240 ? 3.789 -9.350 -0.014 1.00 90.75 240 VAL A CA 1
ATOM 1926 C C . VAL A 1 240 ? 4.286 -8.360 -1.063 1.00 90.75 240 VAL A C 1
ATOM 1928 O O . VAL A 1 240 ? 4.803 -8.796 -2.089 1.00 90.75 240 VAL A O 1
ATOM 1931 N N . ALA A 1 241 ? 4.188 -7.054 -0.802 1.00 89.12 241 ALA A N 1
ATOM 1932 C CA . ALA A 1 241 ? 4.711 -6.032 -1.702 1.00 89.12 241 ALA A CA 1
ATOM 1933 C C . ALA A 1 241 ? 6.217 -6.223 -1.947 1.00 89.12 241 ALA A C 1
ATOM 1935 O O . ALA A 1 241 ? 6.651 -6.243 -3.095 1.00 89.12 241 ALA A O 1
ATOM 1936 N N . ALA A 1 242 ? 7.004 -6.459 -0.893 1.00 93.31 242 ALA A N 1
ATOM 1937 C CA . ALA A 1 242 ? 8.433 -6.728 -1.019 1.00 93.31 242 ALA A CA 1
ATOM 1938 C C . ALA A 1 242 ? 8.723 -7.975 -1.872 1.00 93.31 242 ALA A C 1
ATOM 1940 O O . ALA A 1 242 ? 9.567 -7.922 -2.762 1.00 93.31 242 ALA A O 1
ATOM 1941 N N . VAL A 1 243 ? 7.999 -9.080 -1.659 1.00 93.50 243 VAL A N 1
ATOM 1942 C CA . VAL A 1 243 ? 8.153 -10.304 -2.465 1.00 93.50 243 VAL A CA 1
ATOM 1943 C C . VAL A 1 243 ? 7.787 -10.058 -3.930 1.00 93.50 243 VAL A C 1
ATOM 1945 O O . VAL A 1 243 ? 8.524 -10.474 -4.819 1.00 93.50 243 VAL A O 1
ATOM 1948 N N . GLN A 1 244 ? 6.688 -9.354 -4.205 1.00 90.81 244 GLN A N 1
ATOM 1949 C CA . GLN A 1 244 ? 6.280 -9.018 -5.573 1.00 90.81 244 GLN A CA 1
ATOM 1950 C C . GLN A 1 244 ? 7.316 -8.135 -6.277 1.00 90.81 244 GLN A C 1
ATOM 1952 O O . GLN A 1 244 ? 7.651 -8.393 -7.433 1.00 90.81 244 GLN A O 1
ATOM 1957 N N . LEU A 1 245 ? 7.868 -7.141 -5.575 1.00 91.25 245 LEU A N 1
ATOM 1958 C CA . LEU A 1 245 ? 8.947 -6.295 -6.085 1.00 91.25 245 LEU A CA 1
ATOM 1959 C C . LEU A 1 245 ? 10.211 -7.109 -6.384 1.00 91.25 245 LEU A C 1
ATOM 1961 O O . LEU A 1 245 ? 10.818 -6.907 -7.432 1.00 91.25 245 LEU A O 1
ATOM 1965 N N . LEU A 1 246 ? 10.577 -8.064 -5.524 1.00 95.38 246 LEU A N 1
ATOM 1966 C CA . LEU A 1 246 ? 11.718 -8.956 -5.759 1.00 95.38 246 LEU A CA 1
ATOM 1967 C C . LEU A 1 246 ? 11.499 -9.883 -6.959 1.00 95.38 246 LEU A C 1
ATOM 1969 O O . LEU A 1 246 ? 12.411 -10.058 -7.763 1.00 95.38 246 LEU A O 1
ATOM 1973 N N . ILE A 1 247 ? 10.297 -10.443 -7.122 1.00 94.12 247 ILE A N 1
ATOM 1974 C CA . ILE A 1 247 ? 9.951 -11.259 -8.296 1.00 94.12 247 ILE A CA 1
ATOM 1975 C C . ILE A 1 247 ? 10.042 -10.411 -9.572 1.00 94.12 247 ILE A C 1
ATOM 1977 O O . ILE A 1 247 ? 10.661 -10.832 -10.548 1.00 94.12 247 ILE A O 1
ATOM 1981 N N . ALA A 1 248 ? 9.490 -9.196 -9.563 1.00 91.69 248 ALA A N 1
ATOM 1982 C CA . ALA A 1 248 ? 9.574 -8.281 -10.699 1.00 91.69 248 ALA A CA 1
ATOM 1983 C C . ALA A 1 248 ? 11.027 -7.873 -11.011 1.00 91.69 248 ALA A C 1
ATOM 1985 O O . ALA A 1 248 ? 11.426 -7.839 -12.180 1.00 91.69 248 ALA A O 1
ATOM 1986 N N . ALA A 1 249 ? 11.837 -7.616 -9.979 1.00 95.25 249 ALA A N 1
ATOM 1987 C CA . ALA A 1 249 ? 13.261 -7.326 -10.114 1.00 95.25 249 ALA A CA 1
ATOM 1988 C C . ALA A 1 249 ? 14.011 -8.502 -10.749 1.00 95.25 249 ALA A C 1
ATOM 1990 O O . ALA A 1 249 ? 14.791 -8.299 -11.679 1.00 95.25 249 ALA A O 1
ATOM 1991 N N . LEU A 1 250 ? 13.731 -9.730 -10.298 1.00 97.25 250 LEU A N 1
ATOM 1992 C CA . LEU A 1 250 ? 14.326 -10.950 -10.833 1.00 97.25 250 LEU A CA 1
ATOM 1993 C C . LEU A 1 250 ? 13.967 -11.152 -12.308 1.00 97.25 250 LEU A C 1
ATOM 1995 O O . LEU A 1 250 ? 14.862 -11.356 -13.124 1.00 97.25 250 LEU A O 1
ATOM 1999 N N . ILE A 1 251 ? 12.686 -11.040 -12.674 1.00 96.38 251 ILE A N 1
ATOM 2000 C CA . ILE A 1 251 ? 12.233 -11.164 -14.070 1.00 96.38 251 ILE A CA 1
ATOM 2001 C C . ILE A 1 251 ? 12.919 -10.113 -14.954 1.00 96.38 251 ILE A C 1
ATOM 2003 O O . ILE A 1 251 ? 13.434 -10.437 -16.025 1.00 96.38 251 ILE A O 1
ATOM 2007 N N . THR A 1 252 ? 12.995 -8.864 -14.487 1.00 94.56 252 THR A N 1
ATOM 2008 C CA . THR A 1 252 ? 13.660 -7.773 -15.216 1.00 94.56 252 THR A CA 1
ATOM 2009 C C . THR A 1 252 ? 15.162 -8.031 -15.371 1.00 94.56 252 THR A C 1
ATOM 2011 O O . THR A 1 252 ? 15.719 -7.831 -16.450 1.00 94.56 252 THR A O 1
ATOM 2014 N N . ALA A 1 253 ? 15.829 -8.503 -14.315 1.00 96.44 253 ALA A N 1
ATOM 2015 C CA . ALA A 1 253 ? 17.248 -8.839 -14.352 1.00 96.44 253 ALA A CA 1
ATOM 2016 C C . ALA A 1 253 ? 17.527 -10.002 -15.316 1.00 96.44 253 ALA A C 1
ATOM 2018 O O . ALA A 1 253 ? 18.483 -9.939 -16.087 1.00 96.44 253 ALA A O 1
ATOM 2019 N N . LEU A 1 254 ? 16.671 -11.029 -15.334 1.00 97.38 254 LEU A N 1
ATOM 2020 C CA . LEU A 1 254 ? 16.756 -12.128 -16.297 1.00 97.38 254 LEU A CA 1
ATOM 2021 C C . LEU A 1 254 ? 16.591 -11.624 -17.735 1.00 97.38 254 LEU A C 1
ATOM 2023 O O . LEU A 1 254 ? 17.403 -11.975 -18.590 1.00 97.38 254 LEU A O 1
ATOM 2027 N N . ALA A 1 255 ? 15.621 -10.745 -18.001 1.00 95.12 255 ALA A N 1
ATOM 2028 C CA . ALA A 1 255 ? 15.465 -10.117 -19.314 1.00 95.12 255 ALA A CA 1
ATOM 2029 C C . ALA A 1 255 ? 16.715 -9.310 -19.719 1.00 95.12 255 ALA A C 1
ATOM 2031 O O . ALA A 1 255 ? 17.197 -9.433 -20.846 1.00 95.12 255 ALA A O 1
ATOM 2032 N N . ALA A 1 256 ? 17.303 -8.552 -18.786 1.00 94.38 256 ALA A N 1
ATOM 2033 C CA . ALA A 1 256 ? 18.545 -7.813 -19.015 1.00 94.38 256 ALA A CA 1
ATOM 2034 C C . ALA A 1 256 ? 19.734 -8.741 -19.331 1.00 94.38 256 ALA A C 1
ATOM 2036 O O . ALA A 1 256 ? 20.567 -8.417 -20.181 1.00 94.38 256 ALA A O 1
ATOM 2037 N N . LEU A 1 257 ? 19.811 -9.907 -18.677 1.00 96.19 257 LEU A N 1
ATOM 2038 C CA . LEU A 1 257 ? 20.830 -10.930 -18.926 1.00 96.19 257 LEU A CA 1
ATOM 2039 C C . LEU A 1 257 ? 20.643 -11.620 -20.282 1.00 96.19 257 LEU A C 1
ATOM 2041 O O . LEU A 1 257 ? 21.624 -11.820 -20.999 1.00 96.19 257 LEU A O 1
ATOM 2045 N N . VAL A 1 258 ? 19.407 -11.952 -20.663 1.00 95.56 258 VAL A N 1
ATOM 2046 C CA . VAL A 1 258 ? 19.094 -12.499 -21.994 1.00 95.56 258 VAL A CA 1
ATOM 2047 C C . VAL A 1 258 ? 19.490 -11.496 -23.072 1.00 95.56 258 VAL A C 1
ATOM 2049 O O . VAL A 1 258 ? 20.208 -11.847 -24.008 1.00 95.56 258 VAL A O 1
ATOM 2052 N N . GLN A 1 259 ? 19.128 -10.225 -22.894 1.00 93.50 259 GLN A N 1
ATOM 2053 C CA . GLN A 1 259 ? 19.529 -9.171 -23.817 1.00 93.50 259 GLN A CA 1
ATOM 2054 C C . GLN A 1 259 ? 21.054 -8.995 -23.860 1.00 93.50 259 GLN A C 1
ATOM 2056 O O . GLN A 1 259 ? 21.625 -8.769 -24.924 1.00 93.50 259 GLN A O 1
ATOM 2061 N N . HIS A 1 260 ? 21.741 -9.129 -22.721 1.00 92.19 260 HIS A N 1
ATOM 2062 C CA . HIS A 1 260 ? 23.199 -9.075 -22.683 1.00 92.19 260 HIS A CA 1
ATOM 2063 C C . HIS A 1 260 ? 23.842 -10.177 -23.531 1.00 92.19 260 HIS A C 1
ATOM 2065 O O . HIS A 1 260 ? 24.796 -9.888 -24.254 1.00 92.19 260 HIS A O 1
ATOM 2071 N N . ARG A 1 261 ? 23.321 -11.408 -23.453 1.00 92.94 261 ARG A N 1
ATOM 2072 C CA . ARG A 1 261 ? 23.790 -12.531 -24.274 1.00 92.94 261 ARG A CA 1
ATOM 2073 C C . ARG A 1 261 ? 23.553 -12.256 -25.755 1.00 92.94 261 ARG A C 1
ATOM 2075 O O . ARG A 1 261 ? 24.508 -12.289 -26.517 1.00 92.94 261 ARG A O 1
ATOM 2082 N N . HIS A 1 262 ? 22.341 -11.841 -26.117 1.00 90.00 262 HIS A N 1
ATOM 2083 C CA . HIS A 1 262 ? 21.982 -11.545 -27.504 1.00 90.00 262 HIS A CA 1
ATOM 2084 C C . HIS A 1 262 ? 22.880 -10.472 -28.145 1.00 90.00 262 HIS A C 1
ATOM 2086 O O . HIS A 1 262 ? 23.395 -10.667 -29.241 1.00 90.00 262 HIS A O 1
ATOM 2092 N N . VAL A 1 263 ? 23.148 -9.369 -27.435 1.00 88.31 263 VAL A N 1
ATOM 2093 C CA . VAL A 1 263 ? 24.056 -8.313 -27.926 1.00 88.31 263 VAL A CA 1
ATOM 2094 C C . VAL A 1 263 ? 25.490 -8.828 -28.080 1.00 88.31 263 VAL A C 1
ATOM 2096 O O . VAL A 1 263 ? 26.185 -8.435 -29.013 1.00 88.31 263 VAL A O 1
ATOM 2099 N N . ARG A 1 264 ? 25.944 -9.711 -27.180 1.00 88.12 264 ARG A N 1
ATOM 2100 C CA . ARG A 1 264 ? 27.285 -10.305 -27.263 1.00 88.12 264 ARG A CA 1
ATOM 2101 C C . ARG A 1 264 ? 27.418 -11.238 -28.465 1.00 88.12 264 ARG A C 1
ATOM 2103 O O . ARG A 1 264 ? 28.487 -11.283 -29.062 1.00 88.12 264 ARG A O 1
ATOM 2110 N N . ASP A 1 265 ? 26.359 -11.963 -28.802 1.00 88.12 265 ASP A N 1
ATOM 2111 C CA . ASP A 1 265 ? 26.360 -12.893 -29.930 1.00 88.12 265 ASP A CA 1
ATOM 2112 C C . ASP A 1 265 ? 26.357 -12.137 -31.268 1.00 88.12 265 ASP A C 1
ATOM 2114 O O . ASP A 1 265 ? 27.161 -12.461 -32.135 1.00 88.12 265 ASP A O 1
ATOM 2118 N N . ILE A 1 266 ? 25.574 -11.055 -31.397 1.00 84.88 266 ILE A N 1
ATOM 2119 C CA . ILE A 1 266 ? 25.607 -10.173 -32.583 1.00 84.88 266 ILE A CA 1
ATOM 2120 C C . ILE A 1 266 ? 27.003 -9.567 -32.781 1.00 84.88 266 ILE A C 1
ATOM 2122 O O . ILE A 1 266 ? 27.544 -9.611 -33.882 1.00 84.88 266 ILE A O 1
ATOM 2126 N N . ALA A 1 267 ? 27.612 -9.050 -31.709 1.00 82.62 267 ALA A N 1
ATOM 2127 C CA . ALA A 1 267 ? 28.937 -8.437 -31.785 1.00 82.62 267 ALA A CA 1
ATOM 2128 C C . ALA A 1 267 ? 30.036 -9.429 -32.210 1.00 82.62 267 ALA A C 1
ATOM 2130 O O . ALA A 1 267 ? 31.009 -9.028 -32.835 1.00 82.62 267 ALA A O 1
ATOM 2131 N N . ARG A 1 268 ? 29.894 -10.724 -31.885 1.00 84.44 268 ARG A N 1
ATOM 2132 C CA . ARG A 1 268 ? 30.843 -11.764 -32.318 1.00 84.44 268 ARG A CA 1
ATOM 2133 C C . ARG A 1 268 ? 30.747 -12.038 -33.814 1.00 84.44 268 ARG A C 1
ATOM 2135 O O . ARG A 1 268 ? 31.786 -12.160 -34.456 1.00 84.44 268 ARG A O 1
ATOM 2142 N N . THR A 1 269 ? 29.530 -12.124 -34.351 1.00 81.25 269 THR A N 1
ATOM 2143 C CA . THR A 1 269 ? 29.296 -12.386 -35.779 1.00 81.25 269 THR A CA 1
ATOM 2144 C C . THR A 1 269 ? 29.859 -11.274 -36.661 1.00 81.25 269 THR A C 1
ATOM 2146 O O . THR A 1 269 ? 30.420 -11.567 -37.707 1.00 81.25 269 THR A O 1
ATOM 2149 N N . ASP A 1 270 ? 29.783 -10.021 -36.211 1.00 74.81 270 ASP A N 1
ATOM 2150 C CA . ASP A 1 270 ? 30.278 -8.857 -36.962 1.00 74.81 270 ASP A CA 1
ATOM 2151 C C . ASP A 1 270 ? 31.819 -8.767 -36.990 1.00 74.81 270 ASP A C 1
ATOM 2153 O O . ASP A 1 270 ? 32.415 -8.256 -37.930 1.00 74.81 270 ASP A O 1
ATOM 2157 N N . THR A 1 271 ? 32.495 -9.316 -35.973 1.00 75.00 271 THR A N 1
ATOM 2158 C CA . THR A 1 271 ? 33.971 -9.369 -35.923 1.00 75.00 271 THR A CA 1
ATOM 2159 C C . THR A 1 271 ? 34.590 -10.551 -36.675 1.00 75.00 271 THR A C 1
ATOM 2161 O O . THR A 1 271 ? 35.817 -10.652 -36.736 1.00 75.00 271 THR A O 1
ATOM 2164 N N . ALA A 1 272 ? 33.783 -11.471 -37.213 1.00 73.62 272 ALA A N 1
ATOM 2165 C CA . ALA A 1 272 ? 34.306 -12.588 -37.991 1.00 73.62 272 ALA A CA 1
ATOM 2166 C C . ALA A 1 272 ? 34.811 -12.074 -39.354 1.00 73.62 272 ALA A C 1
ATOM 2168 O O . ALA A 1 272 ? 34.079 -11.350 -40.030 1.00 73.62 272 ALA A O 1
ATOM 2169 N N . PRO A 1 273 ? 36.046 -12.412 -39.780 1.00 69.19 273 PRO A N 1
ATOM 2170 C CA . PRO A 1 273 ? 36.520 -12.031 -41.105 1.00 69.19 273 PRO A CA 1
ATOM 2171 C C . PRO A 1 273 ? 35.581 -12.610 -42.177 1.00 69.19 273 PRO A C 1
ATOM 2173 O O . PRO A 1 273 ? 35.063 -13.716 -41.982 1.00 69.19 273 PRO A O 1
ATOM 2176 N N . PRO A 1 274 ? 35.354 -11.892 -43.295 1.00 68.81 274 PRO A N 1
ATOM 2177 C CA . PRO A 1 274 ? 34.501 -12.389 -44.366 1.00 68.81 274 PRO A CA 1
ATOM 2178 C C . PRO A 1 274 ? 35.008 -13.758 -44.841 1.00 68.81 274 PRO A C 1
ATOM 2180 O O . PRO A 1 274 ? 36.224 -13.991 -44.840 1.00 68.81 274 PRO A O 1
ATOM 2183 N N . PRO A 1 275 ? 34.098 -14.681 -45.196 1.00 70.94 275 PRO A N 1
ATOM 2184 C CA . PRO A 1 275 ? 34.477 -16.017 -45.627 1.00 70.94 275 PRO A CA 1
ATOM 2185 C C . PRO A 1 275 ? 35.456 -15.930 -46.803 1.00 70.94 275 PRO A C 1
ATOM 2187 O O . PRO A 1 275 ? 35.233 -15.193 -47.758 1.00 70.94 275 PRO A O 1
ATOM 2190 N N . GLU A 1 276 ? 36.532 -16.714 -46.734 1.00 72.88 276 GLU A N 1
ATOM 2191 C CA . GLU A 1 276 ? 37.686 -16.709 -47.653 1.00 72.88 276 GLU A CA 1
ATOM 2192 C C . GLU A 1 276 ? 37.297 -16.771 -49.146 1.00 72.88 276 GLU A C 1
ATOM 2194 O O . GLU A 1 276 ? 37.972 -16.192 -49.988 1.00 72.88 276 GLU A O 1
ATOM 2199 N N . LYS A 1 277 ? 36.125 -17.338 -49.465 1.00 65.38 277 LYS A N 1
ATOM 2200 C CA . LYS A 1 277 ? 35.556 -17.389 -50.823 1.00 65.38 277 LYS A CA 1
ATOM 2201 C C . LYS A 1 277 ? 35.260 -16.025 -51.463 1.00 65.38 277 LYS A C 1
ATOM 2203 O O . LYS A 1 277 ? 35.174 -15.958 -52.682 1.00 65.38 277 LYS A O 1
ATOM 2208 N N . GLU A 1 278 ? 35.092 -14.958 -50.684 1.00 57.69 278 GLU A N 1
ATOM 2209 C CA . GLU A 1 278 ? 34.958 -13.593 -51.222 1.00 57.69 278 GLU A CA 1
ATOM 2210 C C . GLU A 1 278 ? 36.310 -12.908 -51.465 1.00 57.69 278 GLU A C 1
ATOM 2212 O O . GLU A 1 278 ? 36.361 -11.945 -52.225 1.00 57.69 278 GLU A O 1
ATOM 2217 N N . ARG A 1 279 ? 37.410 -13.399 -50.874 1.00 59.50 279 ARG A N 1
ATOM 2218 C CA . ARG A 1 279 ? 38.753 -12.859 -51.149 1.00 59.50 279 ARG A CA 1
ATOM 2219 C C . ARG A 1 279 ? 39.264 -13.306 -52.514 1.00 59.50 279 ARG A C 1
ATOM 2221 O O . ARG A 1 279 ? 39.744 -12.475 -53.274 1.00 59.50 279 ARG A O 1
ATOM 2228 N N . ASP A 1 280 ? 39.042 -14.568 -52.870 1.00 62.81 280 ASP A N 1
ATOM 2229 C CA . ASP A 1 280 ? 39.524 -15.121 -54.144 1.00 62.81 280 ASP A CA 1
ATOM 2230 C C . ASP A 1 280 ? 38.755 -14.591 -55.372 1.00 62.81 280 ASP A C 1
ATOM 2232 O O . ASP A 1 280 ? 39.252 -14.651 -56.494 1.00 62.81 280 ASP A O 1
ATOM 2236 N N . ALA A 1 281 ? 37.550 -14.040 -55.184 1.00 61.72 281 ALA A N 1
ATOM 2237 C CA . ALA A 1 281 ? 36.761 -13.440 -56.263 1.00 61.72 281 ALA A CA 1
ATOM 2238 C C . ALA A 1 281 ? 37.185 -11.996 -56.606 1.00 61.72 281 ALA A C 1
ATOM 2240 O O . ALA A 1 281 ? 36.845 -11.508 -57.682 1.00 61.72 281 ALA A O 1
ATOM 2241 N N . GLY A 1 282 ? 37.906 -11.315 -55.708 1.00 60.31 282 GLY A N 1
ATOM 2242 C CA . GLY A 1 282 ? 38.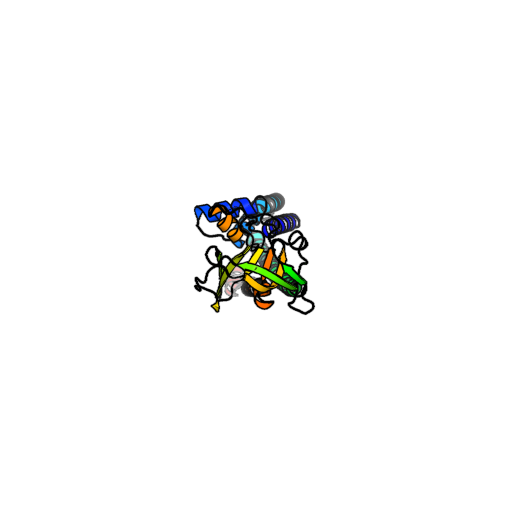387 -9.944 -55.913 1.00 60.31 282 GLY A CA 1
ATOM 2243 C C . GLY A 1 282 ? 39.723 -9.850 -56.653 1.00 60.31 282 GLY A C 1
ATOM 2244 O O . GLY A 1 282 ? 39.966 -8.846 -57.310 1.00 60.31 282 GLY A O 1
ATOM 2245 N N . ASP A 1 283 ? 40.548 -10.899 -56.592 1.00 61.50 283 ASP A N 1
ATOM 2246 C CA . ASP A 1 283 ? 41.882 -10.930 -57.215 1.00 61.50 283 ASP A CA 1
ATOM 2247 C C . ASP A 1 283 ? 41.878 -11.506 -58.649 1.00 61.50 283 ASP A C 1
ATOM 2249 O O . ASP A 1 283 ? 42.912 -11.536 -59.315 1.00 61.50 283 ASP A O 1
ATOM 2253 N N . ALA A 1 284 ? 40.723 -11.969 -59.143 1.00 60.56 284 ALA A N 1
ATOM 2254 C CA . ALA A 1 284 ? 40.569 -12.561 -60.478 1.00 60.56 284 ALA A CA 1
ATOM 2255 C C . ALA A 1 284 ? 40.010 -11.593 -61.548 1.00 60.56 284 ALA A C 1
ATOM 2257 O O . ALA A 1 284 ? 39.678 -12.039 -62.650 1.00 60.56 284 ALA A O 1
ATOM 2258 N N . ALA A 1 285 ? 39.895 -10.297 -61.238 1.00 56.16 285 ALA A N 1
ATOM 2259 C CA . ALA A 1 285 ? 39.437 -9.236 -62.144 1.00 56.16 285 ALA A CA 1
ATOM 2260 C C . ALA A 1 285 ? 40.509 -8.151 -62.300 1.00 56.16 285 ALA A C 1
ATOM 2262 O O . ALA A 1 285 ? 40.671 -7.661 -63.441 1.00 56.16 285 ALA A O 1
#

Solvent-accessible surface area (backbone atoms only — not comp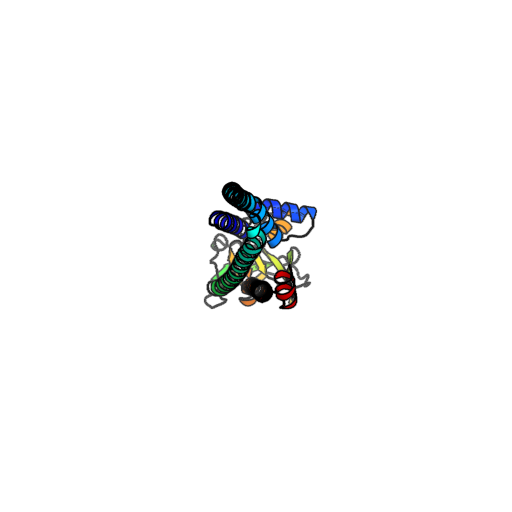arable to full-atom values): 15774 Å² total; per-residue (Å²): 108,71,64,45,51,51,46,43,54,51,53,48,51,28,54,75,70,57,34,72,70,52,32,55,52,47,50,52,37,30,73,75,64,77,46,74,57,68,68,56,56,52,48,51,50,36,49,66,70,30,42,61,61,55,48,54,55,49,50,54,59,50,67,78,54,77,88,69,64,80,85,46,56,62,58,50,50,51,54,50,48,53,51,50,36,51,49,32,44,52,49,17,51,49,30,41,51,50,19,50,51,40,53,56,51,56,69,74,51,74,62,79,49,87,79,59,50,77,40,45,43,82,40,79,58,53,76,68,61,81,73,29,30,28,31,43,33,27,23,38,38,69,90,58,58,46,78,49,73,45,83,46,101,90,48,78,48,76,46,37,38,24,39,38,24,25,77,53,82,90,51,67,64,42,30,34,32,33,53,55,55,81,92,56,64,89,60,83,69,71,59,44,82,42,80,47,58,23,35,34,38,72,66,70,64,57,66,69,54,57,46,52,42,43,75,71,70,42,68,67,47,81,80,33,35,33,32,32,64,42,53,65,72,67,44,42,65,43,54,52,51,22,50,53,29,40,52,53,15,49,53,35,39,50,52,27,50,53,52,51,50,53,56,52,53,54,58,51,63,70,69,52,77,78,65,67,77,61,57,65,64,65,77,76,116

Mean predicted aligned error: 7.81 Å

Sequence (285 aa):
MLWVLAVSLYFLWEADHYTGLYAFLAEWQFEQLSHYFPILTFAMLVIGFGSPAAWLLKARRRADRVDLPDRYGLDAAVSTSMNFRRALFAFAGGLTGAAIVTLLWTLTLPRIAPPRAVVSIGSVQAKAPPLGPVTLRGRIIFTRTAVFAQNLLITTRGVRFAPIVAPDPQNQQLRYFVELLPREFGNPNVARLDNRTGVLLRNHLPGSILRLYRYAGYDVEPPVYILYVSDKTLRWPYYVAAVQLLIAALITALAALVQHRHVRDIARTDTAPPPEKERDAGDAA

Secondary structure (DSSP, 8-state):
-HHHHHHHHHHHHHHHHT-HHHHHHHHHHHHHHSS--HHHHHHHHHHHHHHHHHHHHHHHHHHTTTT--TTHHHHHHHHHHHHHHHHHHHHHHHHHHHHHHHHHHHHHS----S--EEEETTSGGGGSPPSEEEEEEEEE-TTSPEEEEEEETTEEEEEEEEEEE-SSTT---EEEEEEEPGGGTT------EEEEEEEEEES-S-HHHHHHHHHTT--EEEEEEEEES-HHHHHHHHHHHHHHHHHHHHHHHHHHHHHHHHHHHHHHHHTSPPPGGGTTTTTT-